Protein AF-A0A7Z6SSR6-F1 (afdb_monomer_lite)

Structure (mmCIF, N/CA/C/O backbone):
data_AF-A0A7Z6SSR6-F1
#
_entry.id   AF-A0A7Z6SSR6-F1
#
loop_
_atom_site.group_PDB
_atom_site.id
_atom_site.type_symbol
_atom_site.label_atom_id
_atom_site.label_alt_id
_atom_site.label_comp_id
_atom_site.label_asym_id
_atom_site.label_entity_id
_atom_site.label_seq_id
_atom_site.pdbx_PDB_ins_code
_atom_site.Cartn_x
_atom_site.Cartn_y
_atom_site.Cartn_z
_atom_site.occupancy
_atom_site.B_iso_or_equiv
_atom_site.auth_seq_id
_atom_site.auth_comp_id
_atom_site.auth_asym_id
_atom_site.auth_atom_id
_atom_site.pdbx_PDB_model_num
ATOM 1 N N . ASN A 1 1 ? -21.744 -9.220 -8.266 1.00 36.66 1 ASN A N 1
ATOM 2 C CA . ASN A 1 1 ? -21.034 -7.954 -7.967 1.00 36.66 1 ASN A CA 1
ATOM 3 C C . ASN A 1 1 ? -20.581 -7.903 -6.510 1.00 36.66 1 ASN A C 1
ATOM 5 O O . ASN A 1 1 ? -21.140 -7.127 -5.757 1.00 36.66 1 ASN A O 1
ATOM 9 N N . SER A 1 2 ? -19.629 -8.741 -6.077 1.00 46.34 2 SER A N 1
ATOM 10 C CA . SER A 1 2 ? -19.355 -8.920 -4.634 1.00 46.34 2 SER A CA 1
ATOM 11 C C . SER A 1 2 ? -17.866 -9.019 -4.273 1.00 46.34 2 SER A C 1
ATOM 13 O O . SER A 1 2 ? -17.480 -9.859 -3.469 1.00 46.34 2 SER A O 1
ATOM 15 N N . SER A 1 3 ? -17.027 -8.167 -4.865 1.00 61.50 3 SER A N 1
ATOM 16 C CA . SER A 1 3 ? -15.590 -8.072 -4.548 1.00 61.50 3 SER A CA 1
ATOM 17 C C . SER A 1 3 ? -15.142 -6.620 -4.326 1.00 61.50 3 SER A C 1
ATOM 19 O O . SER A 1 3 ? -14.061 -6.232 -4.756 1.00 61.50 3 SER A O 1
ATOM 21 N N . GLY A 1 4 ? -16.005 -5.799 -3.717 1.00 69.31 4 GLY A N 1
ATOM 22 C CA . GLY A 1 4 ? -15.641 -4.450 -3.272 1.00 69.31 4 GLY A CA 1
ATOM 23 C C . GLY A 1 4 ? -14.795 -4.474 -1.997 1.00 69.31 4 GLY A C 1
ATOM 24 O O . GLY A 1 4 ? -14.619 -5.529 -1.374 1.00 69.31 4 GLY A O 1
ATOM 25 N N . PHE A 1 5 ? -14.282 -3.307 -1.599 1.00 75.44 5 PHE A N 1
ATOM 26 C CA . PHE A 1 5 ? -13.611 -3.173 -0.309 1.00 75.44 5 PHE A CA 1
ATOM 27 C C . PHE A 1 5 ? -14.588 -3.497 0.841 1.00 75.44 5 PHE A C 1
ATOM 29 O O . PHE A 1 5 ? -15.753 -3.098 0.798 1.00 75.44 5 PHE A O 1
ATOM 36 N N . PRO A 1 6 ? -14.137 -4.247 1.854 1.00 74.88 6 PRO A N 1
ATOM 37 C CA . PRO A 1 6 ? -14.941 -4.646 3.003 1.00 74.88 6 PRO A CA 1
ATOM 38 C C . PRO A 1 6 ? -15.090 -3.487 3.999 1.00 74.88 6 PRO A C 1
ATOM 40 O O . PRO A 1 6 ? -14.231 -2.611 4.081 1.00 74.88 6 PRO A O 1
ATOM 43 N N . GLU A 1 7 ? -16.138 -3.519 4.823 1.00 82.38 7 GLU A N 1
ATOM 44 C CA . GLU A 1 7 ? -16.279 -2.594 5.953 1.00 82.38 7 GLU A CA 1
ATOM 45 C C . GLU A 1 7 ? -15.116 -2.746 6.956 1.00 82.38 7 GLU A C 1
ATOM 47 O O . GLU A 1 7 ? -14.632 -3.853 7.210 1.00 82.38 7 GLU A O 1
ATOM 52 N N . LEU A 1 8 ? -14.698 -1.638 7.582 1.00 79.25 8 LEU A N 1
ATOM 53 C CA . LEU A 1 8 ? -13.523 -1.574 8.470 1.00 79.25 8 LEU A CA 1
ATOM 54 C C . LEU A 1 8 ? -13.590 -2.523 9.682 1.00 79.25 8 LEU A C 1
ATOM 56 O O . LEU A 1 8 ? -12.553 -2.984 10.155 1.00 79.25 8 LEU A O 1
ATOM 60 N N . GLY A 1 9 ? -14.794 -2.794 10.196 1.00 67.19 9 GLY A N 1
ATOM 61 C CA . GLY A 1 9 ? -15.027 -3.651 11.365 1.00 67.19 9 GLY A CA 1
ATOM 62 C C . GLY A 1 9 ? -15.416 -5.096 11.039 1.00 67.19 9 GLY A C 1
ATOM 63 O O . GLY A 1 9 ? -15.630 -5.883 11.959 1.00 67.19 9 GLY A O 1
ATOM 64 N N . GLY A 1 10 ? -15.547 -5.446 9.757 1.00 73.06 10 GLY A N 1
ATOM 65 C CA . GLY A 1 10 ? -15.999 -6.767 9.333 1.00 73.06 10 GLY A CA 1
ATOM 66 C C . GLY A 1 10 ? -14.897 -7.827 9.397 1.00 73.06 10 GLY A C 1
ATOM 67 O O . GLY A 1 10 ? -13.714 -7.541 9.218 1.00 73.06 10 GLY A O 1
ATOM 68 N N . ASN A 1 11 ? -15.293 -9.094 9.550 1.00 77.69 11 ASN A N 1
ATOM 69 C CA . ASN A 1 11 ? -14.373 -10.239 9.452 1.00 77.69 11 ASN A CA 1
ATOM 70 C C . ASN A 1 11 ? -13.768 -10.409 8.041 1.00 77.69 11 ASN A C 1
ATOM 72 O O . ASN A 1 11 ? -12.839 -11.193 7.856 1.00 77.69 11 ASN A O 1
ATOM 76 N N . GLY A 1 12 ? -14.269 -9.654 7.058 1.00 84.75 12 GLY A N 1
ATOM 77 C CA . GLY A 1 12 ? -13.888 -9.749 5.658 1.00 84.75 12 GLY A CA 1
ATOM 78 C C . GLY A 1 12 ? -14.510 -10.946 4.949 1.00 84.75 12 GLY A C 1
ATOM 79 O O . GLY A 1 12 ? -15.272 -11.722 5.525 1.00 84.75 12 GLY A O 1
ATOM 80 N N . THR A 1 13 ? -14.173 -11.095 3.674 1.00 88.38 13 THR A N 1
ATOM 81 C CA . THR A 1 13 ? -14.583 -12.240 2.847 1.00 88.38 13 THR A CA 1
ATOM 82 C C . THR A 1 13 ? -13.358 -13.019 2.391 1.00 88.38 13 THR A C 1
ATOM 84 O O . THR A 1 13 ? -12.286 -12.444 2.227 1.00 88.38 13 THR A O 1
ATOM 87 N N . LYS A 1 14 ? -13.472 -14.336 2.202 1.00 89.56 14 LYS A N 1
ATOM 88 C CA . LYS A 1 14 ? -12.371 -15.101 1.602 1.00 89.56 14 LYS A CA 1
ATOM 89 C C . LYS A 1 14 ? -12.326 -14.835 0.103 1.00 89.56 14 LYS A C 1
ATOM 91 O O . LYS A 1 14 ? -13.345 -14.962 -0.572 1.00 89.56 14 LYS A O 1
ATOM 96 N N . VAL A 1 15 ? -11.144 -14.495 -0.394 1.00 90.50 15 VAL A N 1
ATOM 97 C CA . VAL A 1 15 ? -10.869 -14.298 -1.815 1.00 90.50 15 VAL A CA 1
ATOM 98 C C . VAL A 1 15 ? -9.746 -15.240 -2.210 1.00 90.50 15 VAL A C 1
ATOM 100 O O . VAL A 1 15 ? -8.671 -15.225 -1.611 1.00 90.50 15 VAL A O 1
ATOM 103 N N . TYR A 1 16 ? -10.015 -16.048 -3.227 1.00 92.69 16 TYR A N 1
ATOM 104 C CA . TYR A 1 16 ? -9.019 -16.905 -3.846 1.00 92.69 16 TYR A CA 1
ATOM 105 C C . TYR A 1 16 ? -8.246 -16.106 -4.895 1.00 92.69 16 TYR A C 1
ATOM 107 O O . TYR A 1 16 ? -8.845 -15.486 -5.777 1.00 92.69 16 TYR A O 1
ATOM 115 N N . VAL A 1 17 ? -6.920 -16.133 -4.810 1.00 93.19 17 VAL A N 1
ATOM 116 C CA . VAL A 1 17 ? -6.017 -15.441 -5.729 1.00 93.19 17 VAL A CA 1
ATOM 117 C C . VAL A 1 17 ? -5.158 -16.468 -6.449 1.00 93.19 17 VAL A C 1
ATOM 119 O O . VAL A 1 17 ? -4.609 -17.387 -5.837 1.00 93.19 17 VAL A O 1
ATOM 122 N N . SER A 1 18 ? -5.011 -16.293 -7.762 1.00 95.31 18 SER A N 1
ATOM 123 C CA . SER A 1 18 ? -4.078 -17.075 -8.560 1.00 95.31 18 SER A CA 1
ATOM 124 C C . SER A 1 18 ? -3.403 -16.209 -9.612 1.00 95.31 18 SER A C 1
ATOM 126 O O . SER A 1 18 ? -4.056 -15.406 -10.275 1.00 95.31 18 SER A O 1
ATOM 128 N N . TYR A 1 19 ? -2.095 -16.384 -9.764 1.00 94.25 19 TYR A N 1
ATOM 129 C CA . TYR A 1 19 ? -1.310 -15.788 -10.838 1.00 94.25 19 TYR A CA 1
ATOM 130 C C . TYR A 1 19 ? -0.248 -16.780 -11.307 1.00 94.25 19 TYR A C 1
ATOM 132 O O . TYR A 1 19 ? 0.083 -17.725 -10.593 1.00 94.25 19 TYR A O 1
ATOM 140 N N . HIS A 1 20 ? 0.284 -16.571 -12.506 1.00 94.50 20 HIS A N 1
ATOM 141 C CA . HIS A 1 20 ? 1.353 -17.394 -13.056 1.00 94.50 20 HIS A CA 1
ATOM 142 C C . HIS A 1 20 ? 2.489 -16.513 -13.568 1.00 94.50 20 HIS A C 1
ATOM 144 O O . HIS A 1 20 ? 2.266 -15.371 -13.971 1.00 94.50 20 HIS A O 1
ATOM 150 N N . TYR A 1 21 ? 3.704 -17.046 -13.561 1.00 92.31 21 TYR A N 1
ATOM 151 C CA . TYR A 1 21 ? 4.858 -16.420 -14.197 1.00 92.31 21 TYR A CA 1
ATOM 152 C C . TYR A 1 21 ? 5.693 -17.455 -14.946 1.00 92.31 21 TYR A C 1
ATOM 154 O O . TYR A 1 21 ? 5.665 -18.648 -14.642 1.00 92.31 21 TYR A O 1
ATOM 162 N N . GLU A 1 22 ? 6.426 -16.987 -15.953 1.00 91.19 22 GLU A N 1
ATOM 163 C CA . GLU A 1 22 ? 7.280 -17.813 -16.801 1.00 91.19 22 GLU A CA 1
ATOM 164 C C . GLU A 1 22 ? 8.707 -17.261 -16.809 1.00 91.19 22 GLU A C 1
ATOM 166 O O . GLU A 1 22 ? 8.928 -16.067 -17.006 1.00 91.19 22 GLU A O 1
ATOM 171 N N . CYS A 1 23 ? 9.684 -18.146 -16.632 1.00 86.94 23 CYS A N 1
ATOM 172 C CA . CYS A 1 23 ? 11.091 -17.843 -16.811 1.00 86.94 23 CYS A CA 1
ATOM 173 C C . CYS A 1 23 ? 11.520 -18.227 -18.226 1.00 86.94 23 CYS A C 1
ATOM 175 O O . CYS A 1 23 ? 11.495 -19.397 -18.612 1.00 86.94 23 CYS A O 1
ATOM 177 N N . LYS A 1 24 ? 11.981 -17.244 -18.997 1.00 85.94 24 LYS A N 1
ATOM 178 C CA . LYS A 1 24 ? 12.609 -17.474 -20.297 1.00 85.94 24 LYS A CA 1
ATOM 179 C C . LYS A 1 24 ? 14.068 -17.052 -20.233 1.00 85.94 24 LYS A C 1
ATOM 181 O O . LYS A 1 24 ? 14.368 -15.885 -20.005 1.00 85.94 24 LYS A O 1
ATOM 186 N N . GLN A 1 25 ? 14.967 -18.006 -20.444 1.00 80.62 25 GLN A N 1
ATOM 187 C CA . GLN A 1 25 ? 16.399 -17.746 -20.483 1.00 80.62 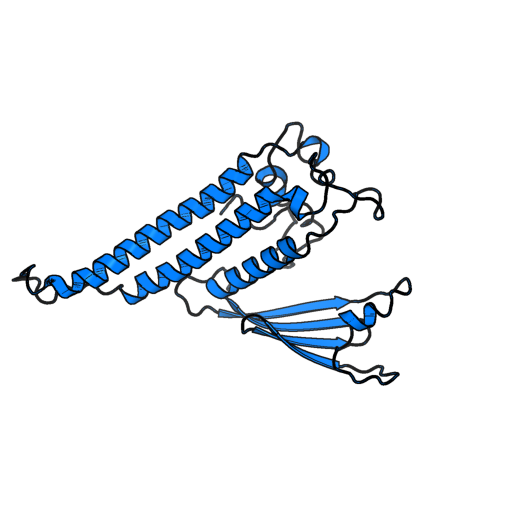25 GLN A CA 1
ATOM 188 C C . GLN A 1 25 ? 16.845 -17.468 -21.918 1.00 80.62 25 GLN A C 1
ATOM 190 O O . GLN A 1 25 ? 16.657 -18.307 -22.795 1.00 80.62 25 GLN A O 1
ATOM 195 N N . THR A 1 26 ? 17.439 -16.302 -22.158 1.00 82.94 26 THR A N 1
ATOM 196 C CA . THR A 1 26 ? 18.060 -15.949 -23.448 1.00 82.94 26 THR A CA 1
ATOM 197 C C . THR A 1 26 ? 19.589 -15.950 -23.387 1.00 82.94 26 THR A C 1
ATOM 199 O O . THR A 1 26 ? 20.236 -16.039 -24.425 1.00 82.94 26 THR A O 1
ATOM 202 N N . ALA A 1 27 ? 20.163 -15.898 -22.182 1.00 81.94 27 ALA A N 1
ATOM 203 C CA . ALA A 1 27 ? 21.594 -15.993 -21.908 1.00 81.94 27 ALA A CA 1
ATOM 204 C C . ALA A 1 27 ? 21.830 -16.663 -20.544 1.00 81.94 27 ALA A C 1
ATOM 206 O O . ALA A 1 27 ? 20.931 -16.693 -19.697 1.00 81.94 27 ALA A O 1
ATOM 207 N N . ASP A 1 28 ? 23.028 -17.209 -20.317 1.00 81.25 28 ASP A N 1
ATOM 208 C CA . ASP A 1 28 ? 23.353 -17.785 -19.011 1.00 81.25 28 ASP A CA 1
ATOM 209 C C . ASP A 1 28 ? 23.428 -16.703 -17.921 1.00 81.25 28 ASP A C 1
ATOM 211 O O . ASP A 1 28 ? 24.058 -15.665 -18.107 1.00 81.25 28 ASP A O 1
ATOM 215 N N . ILE A 1 29 ? 22.748 -16.935 -16.796 1.00 77.56 29 ILE A N 1
ATOM 216 C CA . ILE A 1 29 ? 22.603 -15.980 -15.684 1.00 77.56 29 ILE A CA 1
ATOM 217 C C . ILE A 1 29 ? 22.887 -16.645 -14.333 1.00 77.56 29 ILE A C 1
ATOM 219 O O . ILE A 1 29 ? 22.111 -16.504 -13.388 1.00 77.56 29 ILE A O 1
ATOM 223 N N . ASN A 1 30 ? 23.977 -17.413 -14.236 1.00 78.38 30 ASN A N 1
ATOM 224 C CA . ASN A 1 30 ? 24.396 -18.091 -13.000 1.00 78.38 30 ASN A CA 1
ATOM 225 C C . ASN A 1 30 ? 23.258 -18.912 -12.355 1.00 78.38 30 ASN A C 1
ATOM 227 O O . ASN A 1 30 ? 23.043 -18.869 -11.142 1.00 78.38 30 ASN A O 1
ATOM 231 N N . GLY A 1 31 ? 22.477 -19.621 -13.179 1.00 73.81 31 GLY A N 1
ATOM 232 C CA . GLY A 1 31 ? 21.348 -20.431 -12.714 1.00 73.81 31 GLY A CA 1
ATOM 233 C C . GLY A 1 31 ? 20.128 -19.638 -12.223 1.00 73.81 31 GLY A C 1
ATOM 234 O O . GLY A 1 31 ? 19.283 -20.209 -11.539 1.00 73.81 31 GLY A O 1
ATOM 235 N N . GLY A 1 32 ? 19.996 -18.349 -12.561 1.00 71.56 32 GLY A N 1
ATOM 236 C CA . GLY A 1 32 ? 18.889 -17.495 -12.111 1.00 71.56 32 GLY A CA 1
ATOM 237 C C . GLY A 1 32 ? 17.492 -18.056 -12.405 1.00 71.56 32 GLY A C 1
ATOM 238 O O . GLY A 1 32 ? 16.620 -17.983 -11.547 1.00 71.56 32 GLY A O 1
ATOM 239 N N . VAL A 1 33 ? 17.280 -18.720 -13.547 1.00 73.19 33 VAL A N 1
ATOM 240 C CA . VAL A 1 33 ? 15.995 -19.392 -13.837 1.00 73.19 33 VAL A CA 1
ATOM 241 C C . VAL A 1 33 ? 15.648 -20.450 -12.790 1.00 73.19 33 VAL A C 1
ATOM 243 O O . VAL A 1 33 ? 14.499 -20.523 -12.360 1.00 73.19 33 VAL A O 1
ATOM 246 N N . ASN A 1 34 ? 16.637 -21.208 -12.315 1.00 74.44 34 ASN A N 1
ATOM 247 C CA . ASN A 1 34 ? 16.432 -22.213 -11.274 1.00 74.44 34 ASN A CA 1
ATOM 248 C C . ASN A 1 34 ? 16.116 -21.562 -9.916 1.00 74.44 34 ASN A C 1
ATOM 250 O O . ASN A 1 34 ? 15.455 -22.167 -9.084 1.00 74.44 34 ASN A O 1
ATOM 254 N N . GLN A 1 35 ? 16.546 -20.319 -9.679 1.00 76.19 35 GLN A N 1
ATOM 255 C CA . GLN A 1 35 ? 16.239 -19.608 -8.432 1.00 76.19 35 GLN A CA 1
ATOM 256 C C . GLN A 1 35 ? 14.792 -19.103 -8.367 1.00 76.19 35 GLN A C 1
ATOM 258 O O . GLN A 1 35 ? 14.261 -18.951 -7.264 1.00 76.19 35 GLN A O 1
ATOM 263 N N . PHE A 1 36 ? 14.176 -18.822 -9.521 1.00 78.25 36 PHE A N 1
ATOM 264 C CA . PHE A 1 36 ? 12.838 -18.230 -9.601 1.00 78.25 36 PHE A CA 1
ATOM 265 C C . PHE A 1 36 ? 11.756 -19.221 -10.034 1.00 78.25 36 PHE A C 1
ATOM 267 O O . PHE A 1 36 ? 10.672 -19.186 -9.468 1.00 78.25 36 PHE A O 1
ATOM 274 N N . CYS A 1 37 ? 12.032 -20.113 -10.989 1.00 79.25 37 CYS A N 1
ATOM 275 C CA . CYS A 1 37 ? 11.049 -21.054 -11.541 1.00 79.25 37 CYS A CA 1
ATOM 276 C C . CYS A 1 37 ? 11.287 -22.518 -11.143 1.00 79.25 37 CYS A C 1
ATOM 278 O O . CYS A 1 37 ? 10.727 -23.417 -11.766 1.00 79.25 37 CYS A O 1
ATOM 280 N N . GLN A 1 38 ? 12.087 -22.781 -10.107 1.00 77.62 38 GLN A N 1
ATOM 281 C CA . GLN A 1 38 ? 12.214 -24.111 -9.503 1.00 77.62 38 GLN A CA 1
ATOM 282 C C . GLN A 1 38 ? 12.157 -24.003 -7.974 1.00 77.62 38 GLN A C 1
ATOM 284 O O . GLN A 1 38 ? 12.519 -22.979 -7.391 1.00 77.62 38 GLN A O 1
ATOM 289 N N . ALA A 1 39 ? 11.685 -25.059 -7.309 1.00 68.06 39 ALA A N 1
ATOM 290 C CA . ALA A 1 39 ? 11.575 -25.084 -5.853 1.00 68.06 39 ALA A CA 1
ATOM 291 C C . ALA A 1 39 ? 12.963 -25.101 -5.183 1.00 68.06 39 ALA A C 1
ATOM 293 O O . ALA A 1 39 ? 13.800 -25.949 -5.492 1.00 68.06 39 ALA A O 1
ATOM 294 N N . LYS A 1 40 ? 13.181 -24.229 -4.184 1.00 63.78 40 LYS A N 1
ATOM 295 C CA . LYS A 1 40 ? 14.472 -24.107 -3.465 1.00 63.78 40 LYS A CA 1
ATOM 296 C C . LYS A 1 40 ? 14.899 -25.363 -2.682 1.00 63.78 40 LYS A C 1
ATOM 298 O O . LYS A 1 40 ? 16.068 -25.476 -2.333 1.00 63.78 40 LYS A O 1
ATOM 303 N N . ASN A 1 41 ? 13.974 -26.289 -2.413 1.00 53.12 41 ASN A N 1
ATOM 304 C CA . ASN A 1 41 ? 14.194 -27.489 -1.590 1.00 53.12 41 ASN A CA 1
ATOM 305 C C . ASN A 1 41 ? 14.187 -28.809 -2.385 1.00 53.12 41 ASN A C 1
ATOM 307 O O . ASN A 1 41 ? 14.086 -29.881 -1.790 1.00 53.12 41 ASN A O 1
ATOM 311 N N . GLY A 1 42 ? 14.308 -28.765 -3.715 1.00 46.19 42 GLY A N 1
ATOM 312 C CA . GLY A 1 42 ? 14.695 -29.949 -4.479 1.00 46.19 42 GLY A CA 1
ATOM 313 C C . GLY A 1 42 ? 16.192 -30.176 -4.302 1.00 46.19 42 GLY A C 1
ATOM 314 O O . GLY A 1 42 ? 16.984 -29.430 -4.871 1.00 46.19 42 GLY A O 1
ATOM 315 N N . SER A 1 43 ? 16.585 -31.150 -3.474 1.00 40.47 43 SER A N 1
ATOM 316 C CA . SER A 1 43 ? 17.981 -31.568 -3.315 1.00 40.47 43 SER A CA 1
ATOM 317 C C . SER A 1 43 ? 18.698 -31.639 -4.660 1.00 40.47 43 SER A C 1
ATOM 319 O O . SER A 1 43 ? 18.166 -32.201 -5.613 1.00 40.47 43 SER A O 1
ATOM 321 N N . SER A 1 44 ? 19.918 -31.098 -4.688 1.00 40.78 44 SER A N 1
ATOM 322 C CA . SER A 1 44 ? 20.927 -31.243 -5.733 1.00 40.78 44 SER A CA 1
ATOM 323 C C . SER A 1 44 ? 20.849 -32.616 -6.408 1.00 40.78 44 SER A C 1
ATOM 325 O O . SER A 1 44 ? 21.340 -33.612 -5.881 1.00 40.78 44 SER A O 1
ATOM 327 N N . GLY A 1 45 ? 20.191 -32.669 -7.559 1.00 38.34 45 GLY A N 1
ATOM 328 C CA . GLY A 1 45 ? 19.907 -33.904 -8.271 1.00 38.34 45 GLY A CA 1
ATOM 329 C C . GLY A 1 45 ? 19.413 -33.569 -9.665 1.00 38.34 45 GLY A C 1
ATOM 330 O O . GLY A 1 45 ? 18.288 -33.115 -9.846 1.00 38.34 45 GLY A O 1
ATOM 331 N N . SER A 1 46 ? 20.308 -33.736 -10.633 1.00 44.22 46 SER A N 1
ATOM 332 C CA . SER A 1 46 ? 20.089 -33.582 -12.066 1.00 44.22 46 SER A CA 1
ATOM 333 C C . SER A 1 46 ? 18.748 -34.138 -12.554 1.00 44.22 46 SER A C 1
ATOM 335 O O . SER A 1 46 ? 18.336 -35.214 -12.137 1.00 44.22 46 SER A O 1
ATOM 337 N N . ASN A 1 47 ? 18.174 -33.453 -13.549 1.00 49.56 47 ASN A N 1
ATOM 338 C CA . ASN A 1 47 ? 17.062 -33.894 -14.395 1.00 49.56 47 ASN A CA 1
ATOM 339 C C . ASN A 1 47 ? 15.772 -34.291 -13.664 1.00 49.56 47 ASN A C 1
ATOM 341 O O . ASN A 1 47 ? 15.600 -35.439 -13.264 1.00 49.56 47 ASN A O 1
ATOM 345 N N . SER A 1 48 ? 14.765 -33.416 -13.685 1.00 44.31 48 SER A N 1
ATOM 346 C CA . SER A 1 48 ? 13.392 -33.916 -13.697 1.00 44.31 48 SER A CA 1
ATOM 347 C C . SER A 1 48 ? 12.457 -32.972 -14.433 1.00 44.31 48 SER A C 1
ATOM 349 O O . SER A 1 48 ? 12.238 -31.830 -14.045 1.00 44.31 48 SER A O 1
ATOM 351 N N . ASN A 1 49 ? 11.892 -33.510 -15.504 1.00 51.12 49 ASN A N 1
ATOM 352 C CA . ASN A 1 49 ? 10.776 -33.011 -16.296 1.00 51.12 49 ASN A CA 1
ATOM 353 C C . ASN A 1 49 ? 9.471 -33.111 -15.462 1.00 51.12 49 ASN A C 1
ATOM 355 O O . ASN A 1 49 ? 8.494 -33.725 -15.888 1.00 51.12 49 ASN A O 1
ATOM 359 N N . GLY A 1 50 ? 9.509 -32.646 -14.208 1.00 58.50 50 GLY A N 1
ATOM 360 C CA . GLY A 1 50 ? 8.555 -32.993 -13.159 1.00 58.50 50 GLY A CA 1
ATOM 361 C C . GLY A 1 50 ? 8.023 -31.772 -12.417 1.00 58.50 50 GLY A C 1
ATOM 362 O O . GLY A 1 50 ? 8.782 -30.900 -12.000 1.00 58.50 50 GLY A O 1
ATOM 363 N N . SER A 1 51 ? 6.702 -31.742 -12.239 1.00 75.69 51 SER A N 1
ATOM 364 C CA . SER A 1 51 ? 6.000 -30.762 -11.409 1.00 75.69 51 SER A CA 1
ATOM 365 C C . SER A 1 51 ? 6.518 -30.818 -9.968 1.00 75.69 51 SER A C 1
ATOM 367 O O . SER A 1 51 ? 6.553 -31.895 -9.373 1.00 75.69 51 SER A O 1
ATOM 369 N N . SER A 1 52 ? 6.860 -29.676 -9.371 1.00 85.06 52 SER A N 1
ATOM 370 C CA . SER A 1 52 ? 7.211 -29.575 -7.944 1.00 85.06 52 SER A CA 1
ATOM 371 C C . SER A 1 52 ? 6.349 -28.527 -7.242 1.00 85.06 52 SER A C 1
ATOM 373 O O . SER A 1 52 ? 5.840 -27.613 -7.881 1.00 85.06 52 SER A O 1
ATOM 375 N N . MET A 1 53 ? 6.138 -28.665 -5.933 1.00 88.06 53 MET A N 1
ATOM 376 C CA . MET A 1 53 ? 5.328 -27.728 -5.148 1.00 88.06 53 MET A CA 1
ATOM 377 C C . MET A 1 53 ? 6.133 -27.175 -3.977 1.00 88.06 53 MET A C 1
ATOM 379 O O . MET A 1 53 ? 6.876 -27.906 -3.323 1.00 88.06 53 MET A O 1
ATOM 383 N N . GLN A 1 54 ? 5.953 -25.889 -3.698 1.00 89.81 54 GLN A N 1
ATOM 384 C CA . GLN A 1 54 ? 6.503 -25.211 -2.534 1.00 89.81 54 GLN A CA 1
ATOM 385 C C . GLN A 1 54 ? 5.397 -24.434 -1.830 1.00 89.81 54 GLN A C 1
ATOM 387 O O . GLN A 1 54 ? 4.587 -23.766 -2.469 1.00 89.81 54 GLN A O 1
ATOM 392 N N . THR A 1 55 ? 5.408 -24.485 -0.503 1.00 92.12 55 THR A N 1
ATOM 393 C CA . THR A 1 55 ? 4.502 -23.700 0.328 1.00 92.12 55 THR A CA 1
ATOM 394 C C . THR A 1 55 ? 5.312 -22.734 1.176 1.00 92.12 55 THR A C 1
ATOM 396 O O . THR A 1 55 ? 6.286 -23.128 1.820 1.00 92.12 55 THR A O 1
ATOM 399 N N . THR A 1 56 ? 4.927 -21.464 1.166 1.00 91.38 56 THR A N 1
ATOM 400 C CA . THR A 1 56 ? 5.485 -20.420 2.027 1.00 91.38 56 THR A CA 1
ATOM 401 C C . THR A 1 56 ? 4.364 -19.754 2.810 1.00 91.38 56 THR A C 1
ATOM 403 O O . THR A 1 56 ? 3.196 -19.828 2.436 1.00 91.38 56 THR A O 1
ATOM 406 N N . THR A 1 57 ? 4.715 -19.107 3.915 1.00 90.31 57 THR A N 1
ATOM 407 C CA . THR A 1 57 ? 3.771 -18.293 4.681 1.00 90.31 57 THR A CA 1
ATOM 408 C C . THR A 1 57 ? 4.299 -16.872 4.722 1.00 90.31 57 THR A C 1
ATOM 410 O O . THR A 1 57 ? 5.441 -16.656 5.122 1.00 90.31 57 THR A O 1
ATOM 413 N N . GLN A 1 58 ? 3.470 -15.914 4.320 1.00 84.00 58 GLN A N 1
ATOM 414 C CA . GLN A 1 58 ? 3.773 -14.488 4.366 1.00 84.00 58 GLN A CA 1
ATOM 415 C C . GLN A 1 58 ? 2.595 -13.769 5.027 1.00 84.00 58 GLN A C 1
ATOM 417 O O . GLN A 1 58 ? 1.459 -13.916 4.588 1.00 84.00 58 GLN A O 1
ATOM 422 N N . ASP A 1 59 ? 2.853 -13.058 6.127 1.00 80.38 59 ASP A N 1
ATOM 423 C CA . ASP A 1 59 ? 1.845 -12.311 6.903 1.00 80.38 59 ASP A CA 1
ATOM 424 C C . ASP A 1 59 ? 0.608 -13.129 7.306 1.00 80.38 59 ASP A C 1
ATOM 426 O O . ASP A 1 59 ? -0.519 -12.638 7.341 1.00 80.38 59 ASP A O 1
ATOM 430 N N . GLY A 1 60 ? 0.821 -14.411 7.610 1.00 83.25 60 GLY A N 1
ATOM 431 C CA . GLY A 1 60 ? -0.250 -15.340 7.975 1.00 83.25 60 GLY A CA 1
ATOM 432 C C . GLY A 1 60 ? -1.053 -15.888 6.789 1.00 83.25 60 GLY A C 1
ATOM 433 O O . GLY A 1 60 ? -1.987 -16.655 7.008 1.00 83.25 60 GLY A O 1
ATOM 434 N N . VAL A 1 61 ? -0.684 -15.550 5.551 1.00 86.88 61 VAL A N 1
ATOM 435 C CA . VAL A 1 61 ? -1.241 -16.129 4.323 1.00 86.88 61 VAL A CA 1
ATOM 436 C C . VAL A 1 61 ? -0.353 -17.279 3.856 1.00 86.88 61 VAL A C 1
ATOM 438 O O . VAL A 1 61 ? 0.847 -17.103 3.641 1.00 86.88 61 VAL A O 1
ATOM 441 N N . THR A 1 62 ? -0.940 -18.464 3.690 1.00 93.12 62 THR A N 1
ATOM 442 C CA . THR A 1 62 ? -0.259 -19.631 3.118 1.00 93.12 62 THR A CA 1
ATOM 443 C C . THR A 1 62 ? -0.319 -19.569 1.596 1.00 93.12 62 THR A C 1
ATOM 445 O O . THR A 1 62 ? -1.396 -19.610 1.004 1.00 93.12 62 THR A O 1
ATOM 448 N N . ILE A 1 63 ? 0.850 -19.493 0.968 1.00 93.62 63 ILE A N 1
ATOM 449 C CA . ILE A 1 63 ? 1.027 -19.371 -0.475 1.00 93.62 63 ILE A CA 1
ATOM 450 C C . ILE A 1 63 ? 1.566 -20.685 -1.015 1.00 93.62 63 ILE A C 1
ATOM 452 O O . ILE A 1 63 ? 2.594 -21.178 -0.555 1.00 93.62 63 ILE A O 1
ATOM 456 N N . THR A 1 64 ? 0.870 -21.254 -1.996 1.00 94.62 64 THR A N 1
ATOM 457 C CA . THR A 1 64 ? 1.302 -22.467 -2.690 1.00 94.62 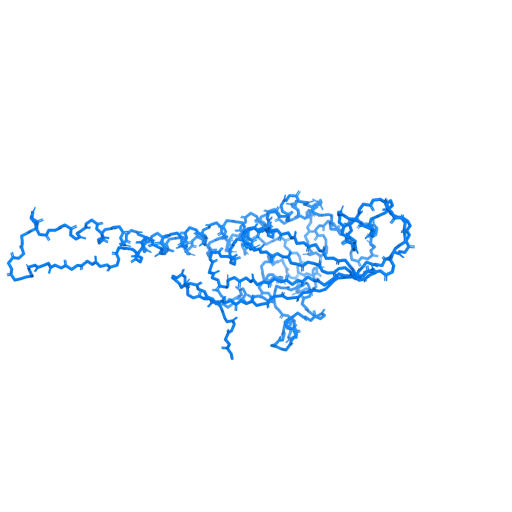64 THR A CA 1
ATOM 458 C C . THR A 1 64 ? 1.756 -22.113 -4.094 1.00 94.62 64 THR A C 1
ATOM 460 O O . THR A 1 64 ? 0.979 -21.584 -4.887 1.00 94.62 64 THR A O 1
ATOM 463 N N . THR A 1 65 ? 3.000 -22.450 -4.411 1.00 93.25 65 THR A N 1
ATOM 464 C CA . THR A 1 65 ? 3.577 -22.311 -5.746 1.00 93.25 65 THR A CA 1
ATOM 465 C C . THR A 1 65 ? 3.808 -23.693 -6.335 1.00 93.25 65 THR A C 1
ATOM 467 O O . THR A 1 65 ? 4.492 -24.521 -5.737 1.00 93.25 65 THR A O 1
ATOM 470 N N . THR A 1 66 ? 3.236 -23.946 -7.507 1.00 92.25 66 THR A N 1
ATOM 471 C CA . THR A 1 66 ? 3.472 -25.155 -8.301 1.00 92.25 66 THR A CA 1
ATOM 472 C C . THR A 1 66 ? 4.375 -24.798 -9.470 1.00 92.25 66 THR A C 1
ATOM 474 O O . THR A 1 66 ? 4.021 -23.957 -10.286 1.00 92.25 66 THR A O 1
ATOM 477 N N . TYR A 1 67 ? 5.535 -25.431 -9.554 1.00 89.00 67 TYR A N 1
ATOM 478 C CA . TYR A 1 67 ? 6.503 -25.242 -10.624 1.00 89.00 67 TYR A CA 1
ATOM 479 C C . TYR A 1 67 ? 6.345 -26.342 -11.665 1.00 89.00 67 TYR A C 1
ATOM 481 O O . TYR A 1 67 ? 6.396 -27.523 -11.325 1.00 89.00 67 TYR A O 1
ATOM 489 N N . ASN A 1 68 ? 6.205 -25.948 -12.926 1.00 86.62 68 ASN A N 1
ATOM 490 C CA . ASN A 1 68 ? 6.071 -26.819 -14.084 1.00 86.62 68 ASN A CA 1
ATOM 491 C C . ASN A 1 68 ? 7.075 -26.375 -15.151 1.00 86.62 68 ASN A C 1
ATOM 493 O O . ASN A 1 68 ? 6.819 -25.437 -15.909 1.00 86.62 68 ASN A O 1
ATOM 497 N N . ASN A 1 69 ? 8.221 -27.054 -15.220 1.00 82.31 69 ASN A N 1
ATOM 498 C CA . ASN A 1 69 ? 9.345 -26.694 -16.088 1.00 82.31 69 ASN A CA 1
ATOM 499 C C . ASN A 1 69 ? 9.827 -25.254 -15.852 1.00 82.31 69 ASN A C 1
ATOM 501 O O . ASN A 1 69 ? 10.472 -24.970 -14.850 1.00 82.31 69 ASN A O 1
ATOM 505 N N . ASN A 1 70 ? 9.531 -24.351 -16.786 1.00 83.94 70 ASN A N 1
ATOM 506 C CA . ASN A 1 70 ? 9.917 -22.948 -16.741 1.00 83.94 70 ASN A CA 1
ATOM 507 C C . ASN A 1 70 ? 8.764 -22.028 -16.304 1.00 83.94 70 ASN A C 1
ATOM 509 O O . ASN A 1 70 ? 8.891 -20.811 -16.398 1.00 83.94 70 ASN A O 1
ATOM 513 N N . LYS A 1 71 ? 7.643 -22.596 -15.853 1.00 88.12 71 LYS A N 1
ATOM 514 C CA . LYS A 1 71 ? 6.455 -21.873 -15.395 1.00 88.12 71 LYS A CA 1
ATOM 515 C C . LYS A 1 71 ? 6.210 -22.125 -13.919 1.00 88.12 71 LYS A C 1
ATOM 517 O O . LYS A 1 71 ? 6.532 -23.193 -13.401 1.00 88.12 71 LYS A O 1
ATOM 522 N N . ALA A 1 72 ? 5.591 -21.158 -13.266 1.00 91.38 72 ALA A N 1
ATOM 523 C CA . ALA A 1 72 ? 5.154 -21.270 -11.891 1.00 91.38 72 ALA A CA 1
ATOM 524 C C . ALA A 1 72 ? 3.728 -20.741 -11.758 1.00 91.38 72 ALA A C 1
ATOM 526 O O . ALA A 1 72 ? 3.438 -19.617 -12.166 1.00 91.38 72 ALA A O 1
ATOM 527 N N . ASP A 1 73 ? 2.861 -21.546 -11.160 1.00 93.81 73 ASP A N 1
ATOM 528 C CA . ASP A 1 73 ? 1.491 -21.199 -10.807 1.00 93.81 73 ASP A CA 1
ATOM 529 C C . ASP A 1 73 ? 1.416 -20.949 -9.302 1.00 93.81 73 ASP A C 1
ATOM 531 O O . ASP A 1 73 ? 1.677 -21.846 -8.499 1.00 93.81 73 ASP A O 1
ATOM 535 N N . VAL A 1 74 ? 1.042 -19.737 -8.908 1.00 95.06 74 VAL A N 1
ATOM 536 C CA . VAL A 1 74 ? 0.900 -19.328 -7.510 1.00 95.06 74 VAL A CA 1
ATOM 537 C C . VAL A 1 74 ? -0.575 -19.234 -7.157 1.00 95.06 74 VAL A C 1
ATOM 539 O O . VAL A 1 74 ? -1.379 -18.692 -7.921 1.00 95.06 74 VAL A O 1
ATOM 542 N N . LYS A 1 75 ? -0.940 -19.790 -6.001 1.00 96.69 75 LYS A N 1
ATOM 543 C CA . LYS A 1 75 ? -2.313 -19.866 -5.496 1.00 96.69 75 LYS A CA 1
ATOM 544 C C . LYS A 1 75 ? -2.338 -19.641 -3.992 1.00 96.69 75 LYS A C 1
ATOM 546 O O . LYS A 1 75 ? -1.523 -20.217 -3.268 1.00 96.69 75 LYS A O 1
ATOM 551 N N . PHE A 1 76 ? -3.277 -18.831 -3.522 1.00 94.94 76 PHE A N 1
ATOM 552 C CA . PHE A 1 76 ? -3.507 -18.614 -2.097 1.00 94.94 76 PHE A CA 1
ATOM 553 C C . PHE A 1 76 ? -4.902 -18.054 -1.838 1.00 94.94 76 PHE A C 1
ATOM 555 O O . PHE A 1 76 ? -5.492 -17.395 -2.693 1.00 94.94 76 PHE A O 1
ATOM 562 N N . ASP A 1 77 ? -5.402 -18.289 -0.631 1.00 93.06 77 ASP A N 1
ATOM 563 C CA . ASP A 1 77 ? -6.599 -17.635 -0.120 1.00 93.06 77 ASP A CA 1
ATOM 564 C C . ASP A 1 77 ? -6.192 -16.501 0.811 1.00 93.06 77 ASP A C 1
ATOM 566 O O . ASP A 1 77 ? -5.400 -16.691 1.736 1.00 93.06 77 ASP A O 1
ATOM 570 N N . ILE A 1 78 ? -6.780 -15.328 0.608 1.00 89.75 78 ILE A N 1
ATOM 571 C CA . ILE A 1 78 ? -6.637 -14.196 1.515 1.00 89.75 78 ILE A CA 1
ATOM 572 C C . ILE A 1 78 ? -7.995 -13.826 2.101 1.00 89.75 78 ILE A C 1
ATOM 574 O O . ILE A 1 78 ? -9.041 -13.959 1.466 1.00 89.75 78 ILE A O 1
ATOM 578 N N . THR A 1 79 ? -7.984 -13.345 3.341 1.00 90.00 79 THR A N 1
ATOM 579 C CA . THR A 1 79 ? -9.158 -12.679 3.903 1.00 90.00 79 THR A CA 1
ATOM 580 C C . THR A 1 79 ? -9.148 -11.227 3.446 1.00 90.00 79 THR A C 1
ATOM 582 O O . THR A 1 79 ? -8.306 -10.445 3.877 1.00 90.00 79 THR A O 1
ATOM 585 N N . ASN A 1 80 ? -10.089 -10.865 2.583 1.00 89.38 80 ASN A N 1
ATOM 586 C CA . ASN A 1 80 ? -10.365 -9.502 2.160 1.00 89.38 80 ASN A CA 1
ATOM 587 C C . ASN A 1 80 ? -11.018 -8.731 3.319 1.00 89.38 80 ASN A C 1
ATOM 589 O O . ASN A 1 80 ? -12.244 -8.650 3.406 1.00 89.38 80 ASN A O 1
ATOM 593 N N . ASN A 1 81 ? -10.188 -8.234 4.241 1.00 90.69 81 ASN A N 1
ATOM 594 C CA . ASN A 1 81 ? -10.510 -7.234 5.263 1.00 90.69 81 ASN A CA 1
ATOM 595 C C . ASN A 1 81 ? -9.508 -6.065 5.171 1.00 90.69 81 ASN A C 1
ATOM 597 O O . ASN A 1 81 ? -8.415 -6.224 4.621 1.00 90.69 81 ASN A O 1
ATOM 601 N N . ALA A 1 82 ? -9.863 -4.901 5.721 1.00 91.94 82 ALA A N 1
ATOM 602 C CA . ALA A 1 82 ? -9.042 -3.691 5.616 1.00 91.94 82 ALA A CA 1
ATOM 603 C C . ALA A 1 82 ? -7.611 -3.885 6.150 1.00 91.94 82 ALA A C 1
ATOM 605 O O . ALA A 1 82 ? -6.652 -3.466 5.507 1.00 91.94 82 ALA A O 1
ATOM 606 N N . GLN A 1 83 ? -7.450 -4.582 7.281 1.00 91.31 83 GLN A N 1
ATOM 607 C CA . GLN A 1 83 ? -6.133 -4.850 7.866 1.00 91.31 83 GLN A CA 1
ATOM 608 C C . GLN A 1 83 ? -5.232 -5.642 6.912 1.00 91.31 83 GLN A C 1
ATOM 610 O O . GLN A 1 83 ? -4.072 -5.286 6.724 1.00 91.31 83 GLN A O 1
ATOM 615 N N . GLN A 1 84 ? -5.752 -6.723 6.329 1.00 90.88 84 GLN A N 1
ATOM 616 C CA . GLN A 1 84 ? -4.981 -7.593 5.446 1.00 90.88 84 GLN A CA 1
ATOM 617 C C . GLN A 1 84 ? -4.600 -6.871 4.154 1.00 90.88 84 GLN A C 1
ATOM 619 O O . GLN A 1 84 ? -3.446 -6.940 3.742 1.00 90.88 84 GLN A O 1
ATOM 624 N N . LEU A 1 85 ? -5.521 -6.110 3.559 1.00 92.19 85 LEU A N 1
ATOM 625 C CA . LEU A 1 85 ? -5.230 -5.313 2.366 1.00 92.19 85 LEU A CA 1
ATOM 626 C C . LEU A 1 85 ? -4.179 -4.227 2.629 1.00 92.19 85 LEU A C 1
ATOM 628 O O . LEU A 1 85 ? -3.254 -4.066 1.836 1.00 92.19 85 LEU A O 1
ATOM 632 N N . LEU A 1 86 ? -4.271 -3.528 3.764 1.00 94.19 86 LEU A N 1
ATOM 633 C CA . LEU A 1 86 ? -3.276 -2.531 4.161 1.00 94.19 86 LEU A CA 1
ATOM 634 C C . LEU A 1 86 ? -1.907 -3.157 4.442 1.00 94.19 86 LEU A C 1
ATOM 636 O O . LEU A 1 86 ? -0.893 -2.553 4.108 1.00 94.19 86 LEU A O 1
ATOM 640 N N . ASN A 1 87 ? -1.854 -4.373 4.995 1.00 92.81 87 ASN A N 1
ATOM 641 C CA . ASN A 1 87 ? -0.596 -5.105 5.154 1.00 92.81 87 ASN A CA 1
ATOM 642 C C . ASN A 1 87 ? 0.024 -5.455 3.791 1.00 92.81 87 ASN A C 1
ATOM 644 O O . ASN A 1 87 ?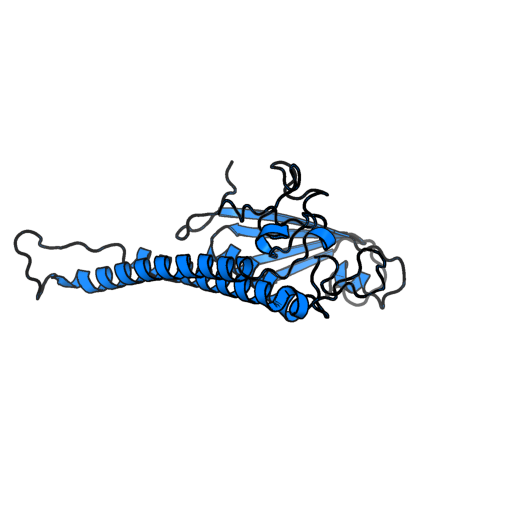 1.223 -5.272 3.605 1.00 92.81 87 ASN A O 1
ATOM 648 N N . GLN A 1 88 ? -0.783 -5.883 2.812 1.00 92.19 88 GLN A N 1
ATOM 649 C CA . GLN A 1 88 ? -0.291 -6.124 1.450 1.00 92.19 88 GLN A CA 1
ATOM 650 C C . GLN A 1 88 ? 0.227 -4.833 0.795 1.00 92.19 88 GLN A C 1
ATOM 652 O O . GLN A 1 88 ? 1.315 -4.833 0.221 1.00 92.19 88 GLN A O 1
ATOM 657 N N . ALA A 1 89 ? -0.490 -3.714 0.937 1.00 95.56 89 ALA A N 1
ATOM 658 C CA . ALA A 1 89 ? -0.027 -2.414 0.451 1.00 95.56 89 ALA A CA 1
ATOM 659 C C . ALA A 1 89 ? 1.282 -1.974 1.137 1.00 95.56 89 ALA A C 1
ATOM 661 O O . ALA A 1 89 ? 2.219 -1.536 0.467 1.00 95.56 89 ALA A O 1
ATOM 662 N N . ALA A 1 90 ? 1.382 -2.152 2.459 1.00 96.62 90 ALA A N 1
ATOM 663 C CA . ALA A 1 90 ? 2.593 -1.868 3.225 1.00 96.62 90 ALA A CA 1
ATOM 664 C C . ALA A 1 90 ? 3.781 -2.710 2.739 1.00 96.62 90 ALA A C 1
ATOM 666 O O . ALA A 1 90 ? 4.878 -2.180 2.582 1.00 96.62 90 ALA A O 1
ATOM 667 N N . ASN A 1 91 ? 3.565 -3.992 2.435 1.00 95.50 91 ASN A N 1
ATOM 668 C CA . ASN A 1 91 ? 4.602 -4.867 1.892 1.00 95.50 91 ASN A CA 1
ATOM 669 C C . ASN A 1 91 ? 5.089 -4.418 0.517 1.00 95.50 91 ASN A C 1
ATOM 671 O O . ASN A 1 91 ? 6.296 -4.398 0.285 1.00 95.50 91 ASN A O 1
ATOM 675 N N . ILE A 1 92 ? 4.175 -4.036 -0.383 1.00 95.88 92 ILE A N 1
ATOM 676 C CA . ILE A 1 92 ? 4.540 -3.496 -1.700 1.00 95.88 92 ILE A CA 1
ATOM 677 C C . ILE A 1 92 ? 5.448 -2.278 -1.513 1.00 95.88 92 ILE A C 1
ATOM 679 O O . ILE A 1 92 ? 6.544 -2.228 -2.076 1.00 95.88 92 ILE A O 1
ATOM 683 N N . MET A 1 93 ? 5.043 -1.336 -0.657 1.00 97.38 93 MET A N 1
ATOM 684 C CA . MET A 1 93 ? 5.847 -0.148 -0.377 1.00 97.38 93 MET A CA 1
ATOM 685 C C . MET A 1 93 ? 7.174 -0.482 0.300 1.00 97.38 93 MET A C 1
ATOM 687 O O . MET A 1 93 ? 8.190 0.117 -0.046 1.00 97.38 93 MET A O 1
ATOM 691 N N . GLN A 1 94 ? 7.209 -1.444 1.221 1.00 96.88 94 GLN A N 1
ATOM 692 C CA . GLN A 1 94 ? 8.441 -1.876 1.875 1.00 96.88 94 GLN A CA 1
ATOM 693 C C . GLN A 1 94 ? 9.430 -2.458 0.863 1.00 96.88 94 GLN A C 1
ATOM 695 O O . GLN A 1 94 ? 10.609 -2.104 0.887 1.00 96.88 94 GLN A O 1
ATOM 700 N N . VAL A 1 95 ? 8.966 -3.319 -0.047 1.00 96.50 95 VAL A N 1
ATOM 701 C CA . VAL A 1 95 ? 9.803 -3.889 -1.109 1.00 96.50 95 VAL A CA 1
ATOM 702 C C . VAL A 1 95 ? 10.340 -2.777 -2.008 1.00 96.50 95 VAL A C 1
ATOM 704 O O . VAL A 1 95 ? 11.547 -2.718 -2.222 1.00 96.50 95 VAL A O 1
ATOM 707 N N . LEU A 1 96 ? 9.494 -1.852 -2.468 1.00 96.75 96 LEU A N 1
ATOM 708 C CA . LEU A 1 96 ? 9.927 -0.738 -3.319 1.00 96.75 96 LEU A CA 1
ATOM 709 C C . LEU A 1 96 ? 10.958 0.168 -2.627 1.00 96.75 96 LEU A C 1
ATOM 711 O O . LEU A 1 96 ? 11.993 0.467 -3.222 1.00 96.75 96 LEU A O 1
ATOM 715 N N . ASN A 1 97 ? 10.721 0.536 -1.363 1.00 96.12 97 ASN A N 1
ATOM 716 C CA . ASN A 1 97 ? 11.635 1.362 -0.563 1.00 96.12 97 ASN A CA 1
ATOM 717 C C . ASN A 1 97 ? 12.941 0.647 -0.189 1.00 96.12 97 ASN A C 1
ATOM 719 O O . ASN A 1 97 ? 13.938 1.305 0.085 1.00 96.12 97 ASN A O 1
ATOM 723 N N . THR A 1 98 ? 12.949 -0.688 -0.148 1.00 97.56 98 THR A N 1
ATOM 724 C CA . THR A 1 98 ? 14.155 -1.461 0.189 1.00 97.56 98 THR A CA 1
ATOM 725 C C . THR A 1 98 ? 14.990 -1.753 -1.048 1.00 97.56 98 THR A C 1
ATOM 727 O O . THR A 1 98 ? 16.209 -1.625 -1.023 1.00 97.56 98 THR A O 1
ATOM 730 N N . GLN A 1 99 ? 14.339 -2.187 -2.128 1.00 97.50 99 GLN A N 1
ATOM 731 C CA . GLN A 1 99 ? 15.030 -2.641 -3.331 1.00 97.50 99 GLN A CA 1
ATOM 732 C C . GLN A 1 99 ? 15.490 -1.476 -4.207 1.00 97.50 99 GLN A C 1
ATOM 734 O O . GLN A 1 99 ? 16.451 -1.641 -4.952 1.00 97.50 99 GLN A O 1
ATOM 739 N N . CYS A 1 100 ? 14.814 -0.321 -4.131 1.00 97.00 100 CYS A N 1
ATOM 740 C CA . CYS A 1 100 ? 15.143 0.896 -4.874 1.00 97.00 100 CYS A CA 1
ATOM 741 C C . CYS A 1 100 ? 15.573 0.617 -6.326 1.00 97.00 100 CYS A C 1
ATOM 743 O O . CYS A 1 100 ? 16.718 0.893 -6.698 1.00 97.00 100 CYS A O 1
ATOM 745 N N . PRO A 1 101 ? 14.683 0.030 -7.147 1.00 95.44 101 PRO A N 1
ATOM 746 C CA . PRO A 1 101 ? 15.057 -0.484 -8.456 1.00 95.44 101 PRO A CA 1
ATOM 747 C C . PRO A 1 101 ? 15.552 0.619 -9.396 1.00 95.44 101 PRO A C 1
ATOM 749 O O . PRO A 1 101 ? 15.101 1.769 -9.346 1.00 95.44 101 PRO A O 1
ATOM 752 N N . LEU A 1 102 ? 16.467 0.248 -10.293 1.00 94.62 102 LEU A N 1
ATOM 753 C CA . LEU A 1 102 ? 16.896 1.110 -11.388 1.00 94.62 102 LEU A CA 1
ATOM 754 C C . LEU A 1 102 ? 15.728 1.343 -12.350 1.00 94.62 102 LEU A C 1
ATOM 756 O O . LEU A 1 102 ? 15.119 0.396 -12.845 1.00 94.62 102 LEU A O 1
ATOM 760 N N . VAL A 1 103 ? 15.488 2.607 -12.682 1.00 94.19 103 VAL A N 1
ATOM 761 C CA . VAL A 1 103 ? 14.622 2.973 -13.801 1.00 94.19 103 VAL A CA 1
ATOM 762 C C . VAL A 1 103 ? 15.445 2.974 -15.084 1.00 94.19 103 VAL A C 1
ATOM 764 O O . VAL A 1 103 ? 16.486 3.632 -15.155 1.00 94.19 103 VAL A O 1
ATOM 767 N N . ARG A 1 104 ? 14.947 2.293 -16.118 1.00 93.12 104 ARG A N 1
ATOM 768 C CA . ARG A 1 104 ? 15.553 2.261 -17.456 1.00 93.12 104 ARG A CA 1
ATOM 769 C C . ARG A 1 104 ? 14.978 3.336 -18.380 1.00 93.12 104 ARG A C 1
ATOM 771 O O . ARG A 1 104 ? 13.870 3.829 -18.176 1.00 93.12 104 ARG A O 1
ATOM 778 N N . SER A 1 105 ? 15.774 3.733 -19.367 1.00 91.25 105 SER A N 1
ATOM 779 C CA . SER A 1 105 ? 15.371 4.684 -20.404 1.00 91.25 105 SER A CA 1
ATOM 780 C C . SER A 1 105 ? 14.278 4.087 -21.293 1.00 91.25 105 SER A C 1
ATOM 782 O O . SER A 1 105 ? 14.239 2.881 -21.519 1.00 91.25 105 SER A O 1
ATOM 784 N N . THR A 1 106 ? 13.406 4.937 -21.838 1.00 88.88 106 THR A N 1
ATOM 785 C CA . THR A 1 106 ? 12.365 4.523 -22.794 1.00 88.88 106 THR A CA 1
ATOM 786 C C . THR A 1 106 ? 12.920 4.167 -24.173 1.00 88.88 106 THR A C 1
ATOM 788 O O . THR A 1 106 ? 12.239 3.495 -24.939 1.00 88.88 106 THR A O 1
ATOM 791 N N . ASN A 1 107 ? 14.140 4.612 -24.493 1.00 88.75 107 ASN A N 1
ATOM 792 C CA . ASN A 1 107 ? 14.743 4.455 -25.822 1.00 88.75 107 ASN A CA 1
ATOM 793 C C . ASN A 1 107 ? 15.953 3.508 -25.840 1.00 88.75 107 ASN A C 1
ATOM 795 O O . ASN A 1 107 ? 16.450 3.182 -26.912 1.00 88.75 107 ASN A O 1
ATOM 799 N N . ASP A 1 108 ? 16.453 3.107 -24.671 1.00 91.19 108 ASP A N 1
ATOM 800 C CA . ASP A 1 108 ? 17.571 2.172 -24.542 1.00 91.19 108 ASP A CA 1
ATOM 801 C C . ASP A 1 108 ? 17.425 1.398 -23.234 1.00 91.19 108 ASP A C 1
ATOM 803 O O . ASP A 1 108 ? 17.576 1.953 -22.141 1.00 91.19 108 ASP A O 1
ATOM 807 N N . GLU A 1 109 ? 17.138 0.104 -23.350 1.00 87.38 109 GLU A N 1
ATOM 808 C CA . GLU A 1 109 ? 16.978 -0.764 -22.193 1.00 87.38 109 GLU A CA 1
ATOM 809 C C . GLU A 1 109 ? 18.248 -0.816 -21.346 1.00 87.38 109 GLU A C 1
ATOM 811 O O . GLU A 1 109 ? 18.137 -0.948 -20.138 1.00 87.38 109 GLU A O 1
ATOM 816 N N . ASN A 1 110 ? 19.444 -0.644 -21.911 1.00 90.25 110 ASN A N 1
ATOM 817 C CA . ASN A 1 110 ? 20.706 -0.737 -21.176 1.00 90.25 110 ASN A CA 1
ATOM 818 C C . ASN A 1 110 ? 21.116 0.574 -20.491 1.00 90.25 110 ASN A C 1
ATOM 820 O O . ASN A 1 110 ? 22.048 0.574 -19.684 1.00 90.25 110 ASN A O 1
ATOM 824 N N . ALA A 1 111 ? 20.400 1.671 -20.743 1.00 92.75 111 ALA A N 1
ATOM 825 C CA . ALA A 1 111 ? 20.679 2.974 -20.158 1.00 92.75 111 ALA A CA 1
ATOM 826 C C . ALA A 1 111 ? 19.777 3.286 -18.954 1.00 92.75 111 ALA A C 1
ATOM 828 O O . ALA A 1 111 ? 18.593 2.940 -18.906 1.00 92.75 111 ALA A O 1
ATOM 829 N N . ALA A 1 112 ? 20.327 4.024 -17.987 1.00 93.69 112 ALA A N 1
ATOM 830 C CA . ALA A 1 112 ? 19.547 4.584 -16.890 1.00 93.69 112 ALA A CA 1
ATOM 831 C C . ALA A 1 112 ? 18.573 5.651 -17.416 1.00 93.69 112 ALA A C 1
ATOM 833 O O . ALA A 1 112 ? 18.974 6.620 -18.064 1.00 93.69 112 ALA A O 1
ATOM 834 N N . GLY A 1 113 ? 17.290 5.488 -17.101 1.00 93.31 113 GLY A N 1
ATOM 835 C CA . GLY A 1 113 ? 16.244 6.447 -17.448 1.00 93.31 113 GLY A CA 1
ATOM 836 C C . GLY A 1 113 ? 16.223 7.652 -16.518 1.00 93.31 113 GLY A C 1
ATOM 837 O O . GLY A 1 113 ? 15.909 8.757 -16.962 1.00 93.31 113 GLY A O 1
ATOM 838 N N . ASN A 1 114 ? 16.619 7.467 -15.251 1.00 94.25 114 ASN A N 1
ATOM 839 C CA . ASN A 1 114 ? 16.396 8.454 -14.192 1.00 94.25 114 ASN A CA 1
ATOM 840 C C . ASN A 1 114 ? 14.903 8.842 -14.132 1.00 94.25 114 ASN A C 1
ATOM 842 O O . ASN A 1 114 ? 14.045 8.041 -14.492 1.00 94.25 114 ASN A O 1
ATOM 846 N N . GLY A 1 115 ? 14.568 10.062 -13.713 1.00 93.88 115 GLY A N 1
ATOM 847 C CA . GLY A 1 115 ? 13.196 10.569 -13.731 1.00 93.88 115 GLY A CA 1
ATOM 848 C C . GLY A 1 115 ? 12.641 10.897 -15.127 1.00 93.88 115 GLY A C 1
ATOM 849 O O . GLY A 1 115 ? 11.447 11.166 -15.265 1.00 93.88 115 GLY A O 1
ATOM 850 N N . LYS A 1 116 ? 13.469 10.854 -16.182 1.00 93.81 116 LYS A N 1
ATOM 851 C CA . LYS A 1 116 ? 13.085 11.322 -17.524 1.00 93.81 116 LYS A CA 1
ATOM 852 C C . LYS A 1 116 ? 11.862 10.621 -18.129 1.00 93.81 116 LYS A C 1
ATOM 854 O O . LYS A 1 116 ? 11.072 11.340 -18.736 1.00 93.81 116 LYS A O 1
ATOM 859 N N . PRO A 1 117 ? 11.648 9.295 -17.972 1.00 91.88 117 PRO A N 1
ATOM 860 C CA . PRO A 1 117 ? 10.444 8.630 -18.478 1.00 91.88 117 PRO A CA 1
ATOM 861 C C . PRO A 1 117 ? 9.129 9.223 -17.954 1.00 91.88 117 PRO A C 1
ATOM 863 O O . PRO A 1 117 ? 8.099 9.063 -18.597 1.00 91.88 117 PRO A O 1
ATOM 866 N N . TRP A 1 118 ? 9.167 9.933 -16.823 1.00 92.69 118 TRP A N 1
ATOM 867 C CA . TRP A 1 118 ? 8.013 10.618 -16.233 1.00 92.69 118 TRP A CA 1
ATOM 868 C C . TRP A 1 118 ? 8.100 12.143 -16.337 1.00 92.69 118 TRP A C 1
ATOM 870 O O . TRP A 1 118 ? 7.381 12.845 -15.636 1.00 92.69 118 TRP A O 1
ATOM 880 N N . GLY A 1 119 ?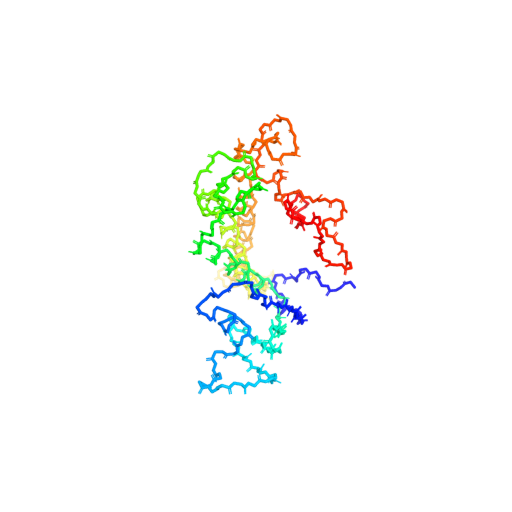 8.987 12.681 -17.178 1.00 94.06 119 GLY A N 1
ATOM 881 C CA . GLY A 1 119 ? 9.176 14.127 -17.311 1.00 94.06 119 GLY A CA 1
ATOM 882 C C . GLY A 1 119 ? 9.800 14.795 -16.079 1.00 94.06 119 GLY A C 1
ATOM 883 O O . GLY A 1 119 ? 9.672 16.009 -15.926 1.00 94.06 119 GLY A O 1
ATOM 884 N N . LEU A 1 120 ? 10.470 14.027 -15.212 1.00 94.88 120 LEU A N 1
ATOM 885 C CA . LEU A 1 120 ? 11.165 14.517 -14.020 1.00 94.88 120 LEU A CA 1
ATOM 886 C C . LEU A 1 120 ? 12.655 14.757 -14.314 1.00 94.88 120 LEU A C 1
ATOM 888 O O . LEU A 1 120 ? 13.292 14.011 -15.063 1.00 94.88 120 LEU A O 1
ATOM 892 N N . SER A 1 121 ? 13.237 15.775 -13.679 1.00 94.06 121 SER A N 1
ATOM 893 C CA . SER A 1 121 ? 14.672 16.090 -13.774 1.00 94.06 121 SER A CA 1
ATOM 894 C C . SER A 1 121 ? 15.539 15.357 -12.742 1.00 94.06 121 SER A C 1
ATOM 896 O O . SER A 1 121 ? 16.764 15.438 -12.811 1.00 94.06 121 SER A O 1
ATOM 898 N N . THR A 1 122 ? 14.928 14.637 -11.796 1.00 95.38 122 THR A N 1
ATOM 899 C CA . THR A 1 122 ? 15.623 13.905 -10.730 1.00 95.38 122 THR A CA 1
ATOM 900 C C . THR A 1 122 ? 16.446 12.743 -11.285 1.00 95.38 122 THR A C 1
ATOM 902 O O . THR A 1 122 ? 15.986 11.990 -12.146 1.00 95.38 122 THR A O 1
ATOM 905 N N . PHE A 1 123 ? 17.659 12.570 -10.759 1.00 95.38 123 PHE A N 1
ATOM 906 C CA . PHE A 1 123 ? 18.573 11.485 -11.118 1.00 95.38 123 PHE A CA 1
ATOM 907 C C . PHE A 1 123 ? 18.595 10.396 -10.050 1.00 95.38 123 PHE A C 1
ATOM 909 O O . PHE A 1 123 ? 18.435 10.684 -8.865 1.00 95.38 123 PHE A O 1
ATOM 916 N N . GLY A 1 124 ? 18.840 9.156 -10.474 1.00 95.44 124 GLY A N 1
ATOM 917 C CA . GLY A 1 124 ? 18.995 8.020 -9.576 1.00 95.44 124 GLY A CA 1
ATOM 918 C C . GLY A 1 124 ? 18.000 6.890 -9.809 1.00 95.44 124 GLY A C 1
ATOM 919 O O . GLY A 1 124 ? 17.436 6.730 -10.891 1.00 95.44 124 GLY A O 1
ATOM 920 N N . ASN A 1 125 ? 17.831 6.070 -8.777 1.00 96.38 125 ASN A N 1
ATOM 921 C CA . ASN A 1 125 ? 16.895 4.949 -8.766 1.00 96.38 125 ASN A CA 1
ATOM 922 C C . ASN A 1 125 ? 15.473 5.383 -8.359 1.00 96.38 125 ASN A C 1
ATOM 924 O O . ASN A 1 125 ? 15.233 6.548 -8.042 1.00 96.38 125 ASN A O 1
ATOM 928 N N . ALA A 1 126 ? 14.526 4.442 -8.335 1.00 96.69 126 ALA A N 1
ATOM 929 C CA . ALA A 1 126 ? 13.129 4.733 -8.012 1.00 96.69 126 ALA A CA 1
ATOM 930 C C . ALA A 1 126 ? 12.937 5.427 -6.648 1.00 96.69 126 ALA A C 1
ATOM 932 O O . ALA A 1 126 ? 12.118 6.332 -6.549 1.00 96.69 126 ALA A O 1
ATOM 933 N N . CYS A 1 127 ? 13.717 5.077 -5.620 1.00 97.50 127 CYS A N 1
ATOM 934 C CA . CYS A 1 127 ? 13.618 5.713 -4.300 1.00 97.50 127 CYS A CA 1
ATOM 935 C C . CYS A 1 127 ? 14.068 7.177 -4.306 1.00 97.50 127 CYS A C 1
ATOM 937 O O . CYS A 1 127 ? 13.579 7.970 -3.509 1.00 97.50 127 CYS A O 1
ATOM 939 N N . GLN A 1 128 ? 15.012 7.537 -5.179 1.00 97.38 128 GLN A N 1
ATOM 940 C CA . GLN A 1 128 ? 15.464 8.921 -5.334 1.00 97.38 128 GLN A CA 1
ATOM 941 C C . GLN A 1 128 ? 14.483 9.719 -6.193 1.00 97.38 128 GLN A C 1
ATOM 943 O O . GLN A 1 128 ? 14.152 10.850 -5.853 1.00 97.38 128 GLN A O 1
ATOM 948 N N . ILE A 1 129 ? 14.000 9.120 -7.285 1.00 96.94 129 ILE A N 1
ATOM 949 C CA . ILE A 1 129 ? 13.066 9.762 -8.218 1.00 96.94 129 ILE A CA 1
ATOM 950 C C . ILE A 1 129 ? 11.722 10.044 -7.538 1.00 96.94 129 ILE A C 1
ATOM 952 O O . ILE A 1 129 ? 11.210 11.151 -7.675 1.00 96.94 129 ILE A O 1
ATOM 956 N N . PHE A 1 130 ? 11.190 9.068 -6.796 1.00 96.50 130 PHE A N 1
ATOM 957 C CA . PHE A 1 130 ? 9.854 9.093 -6.189 1.00 96.50 130 PHE A CA 1
ATOM 958 C C . PHE A 1 130 ? 9.898 9.200 -4.662 1.00 96.50 130 PHE A C 1
ATOM 960 O O . PHE A 1 130 ? 9.035 8.662 -3.967 1.00 96.50 130 PHE A O 1
ATOM 967 N N . GLN A 1 131 ? 10.937 9.835 -4.108 1.00 96.56 131 GLN A N 1
ATOM 968 C CA . GLN A 1 131 ? 11.144 9.901 -2.657 1.00 96.56 131 GLN A CA 1
ATOM 969 C C . GLN A 1 131 ? 9.917 10.465 -1.930 1.00 96.56 131 GLN A C 1
ATOM 971 O O . GLN A 1 131 ? 9.509 9.945 -0.887 1.00 96.56 131 GLN A O 1
ATOM 976 N N . GLN A 1 132 ? 9.333 11.536 -2.475 1.00 96.06 132 GLN A N 1
ATOM 977 C CA . GLN A 1 132 ? 8.168 12.170 -1.878 1.00 96.06 132 GLN A CA 1
ATOM 978 C C . GLN A 1 132 ? 6.955 11.248 -1.978 1.00 96.06 132 GLN A C 1
ATOM 980 O O . GLN A 1 132 ? 6.317 10.992 -0.961 1.00 96.06 132 GLN A O 1
ATOM 985 N N . GLU A 1 133 ? 6.672 10.709 -3.162 1.00 96.81 133 GLU A N 1
ATOM 986 C CA . GLU A 1 133 ? 5.520 9.847 -3.414 1.00 96.81 133 GLU A CA 1
ATOM 987 C C . GLU A 1 133 ? 5.575 8.591 -2.541 1.00 96.81 133 GLU A C 1
ATOM 989 O O . GLU A 1 133 ? 4.603 8.252 -1.868 1.00 96.81 133 GLU A O 1
ATOM 994 N N . PHE A 1 134 ? 6.737 7.938 -2.459 1.00 97.38 134 PHE A N 1
ATOM 995 C CA . PHE A 1 134 ? 6.922 6.761 -1.614 1.00 97.38 134 PHE A CA 1
ATOM 996 C C . PHE A 1 134 ? 6.707 7.090 -0.134 1.00 97.38 134 PHE A C 1
ATOM 998 O O . PHE A 1 134 ? 6.068 6.312 0.579 1.00 97.38 134 PHE A O 1
ATOM 1005 N N . SER A 1 135 ? 7.194 8.243 0.329 1.00 98.06 135 SER A N 1
ATOM 1006 C CA . SER A 1 135 ? 7.007 8.702 1.709 1.00 98.06 135 SER A CA 1
ATOM 1007 C C . SER A 1 135 ? 5.540 9.013 2.027 1.00 98.06 135 SER A C 1
ATOM 1009 O O . SER A 1 135 ? 5.020 8.562 3.054 1.00 98.06 135 SER A O 1
ATOM 1011 N N . GLN A 1 136 ? 4.843 9.722 1.131 1.00 98.31 136 GLN A N 1
ATOM 1012 C CA . GLN A 1 136 ? 3.435 10.072 1.320 1.00 98.31 136 GLN A CA 1
ATOM 1013 C C . GLN A 1 136 ? 2.547 8.827 1.290 1.00 98.31 136 GLN A C 1
ATOM 1015 O O . GLN A 1 136 ? 1.773 8.633 2.221 1.00 98.31 136 GLN A O 1
ATOM 1020 N N . VAL A 1 137 ? 2.722 7.922 0.322 1.00 98.19 137 VAL A N 1
ATOM 1021 C CA . VAL A 1 137 ? 1.952 6.665 0.258 1.00 98.19 137 VAL A CA 1
ATOM 1022 C C . VAL A 1 137 ? 2.223 5.781 1.481 1.00 98.19 137 VAL A C 1
ATOM 1024 O O . VAL A 1 137 ? 1.293 5.228 2.066 1.00 98.19 137 VAL A O 1
ATOM 1027 N N . THR A 1 138 ? 3.476 5.696 1.942 1.00 98.44 138 THR A N 1
ATOM 1028 C CA . THR A 1 138 ? 3.810 4.969 3.181 1.00 98.44 138 THR A CA 1
ATOM 1029 C C . THR A 1 138 ? 3.101 5.573 4.398 1.00 98.44 138 THR A C 1
ATOM 1031 O O . THR A 1 138 ? 2.624 4.836 5.262 1.00 98.44 138 THR A O 1
ATOM 1034 N N . SER A 1 139 ? 3.005 6.902 4.471 1.00 98.62 139 SER A N 1
ATOM 1035 C CA . SER A 1 139 ? 2.299 7.601 5.553 1.00 98.62 139 SER A CA 1
ATOM 1036 C C . SER A 1 139 ? 0.785 7.398 5.471 1.00 98.62 139 SER A C 1
ATOM 1038 O O . SER A 1 139 ? 0.169 7.086 6.487 1.00 98.62 139 SER A O 1
ATOM 1040 N N . MET A 1 140 ? 0.201 7.453 4.269 1.00 98.62 140 MET A N 1
ATOM 1041 C CA . MET A 1 140 ? -1.216 7.146 4.037 1.00 98.62 140 MET A CA 1
ATOM 1042 C C . MET A 1 140 ? -1.567 5.740 4.532 1.00 98.62 140 MET A C 1
ATOM 1044 O O . MET A 1 140 ? -2.549 5.567 5.251 1.00 98.62 140 MET A O 1
ATOM 1048 N N . ILE A 1 141 ? -0.741 4.739 4.204 1.00 98.38 141 ILE A N 1
ATOM 1049 C CA . ILE A 1 141 ? -0.948 3.352 4.644 1.00 98.38 141 ILE A CA 1
ATOM 1050 C C . ILE A 1 141 ? -0.878 3.246 6.171 1.00 98.38 141 ILE A C 1
ATOM 1052 O O . ILE A 1 141 ? -1.742 2.610 6.770 1.00 98.38 141 ILE A O 1
ATOM 1056 N N . LYS A 1 142 ? 0.104 3.891 6.814 1.00 98.56 142 LYS A N 1
ATOM 1057 C CA . LYS A 1 142 ? 0.230 3.895 8.282 1.00 98.56 142 LYS A CA 1
ATOM 1058 C C . LYS A 1 142 ? -0.974 4.546 8.960 1.00 98.56 142 LYS A C 1
ATOM 1060 O O . LYS A 1 142 ? -1.533 3.964 9.886 1.00 98.56 142 LYS A O 1
ATOM 1065 N N . ASN A 1 143 ? -1.408 5.705 8.470 1.00 98.56 143 ASN A N 1
ATOM 1066 C CA . ASN A 1 143 ? -2.588 6.397 8.987 1.00 98.56 143 ASN A CA 1
ATOM 1067 C C . ASN A 1 143 ? -3.842 5.526 8.826 1.00 98.56 143 ASN A C 1
ATOM 1069 O O . ASN A 1 143 ? -4.614 5.373 9.769 1.00 98.56 143 ASN A O 1
ATOM 1073 N N . ALA A 1 144 ? -4.008 4.866 7.677 1.00 97.75 144 ALA A N 1
ATOM 1074 C CA . ALA A 1 144 ? -5.110 3.937 7.443 1.00 97.75 144 ALA A CA 1
ATOM 1075 C C . ALA A 1 144 ? -5.060 2.691 8.348 1.00 97.75 144 ALA A C 1
ATOM 1077 O O . ALA A 1 144 ? -6.101 2.225 8.816 1.00 97.75 144 ALA A O 1
ATOM 1078 N N . GLN A 1 145 ? -3.872 2.158 8.647 1.00 96.94 145 GLN A N 1
ATOM 1079 C CA . GLN A 1 145 ? -3.715 1.064 9.613 1.00 96.94 145 GLN A CA 1
ATOM 1080 C C . GLN A 1 145 ? -4.127 1.501 11.024 1.00 96.94 145 GLN A C 1
ATOM 1082 O O . GLN A 1 145 ? -4.805 0.744 11.721 1.00 96.94 145 GLN A O 1
ATOM 1087 N N . GLU A 1 146 ? -3.790 2.729 11.421 1.00 98.19 146 GLU A N 1
ATOM 1088 C CA . GLU A 1 146 ? -4.213 3.281 12.708 1.00 98.19 146 GLU A CA 1
ATOM 1089 C C . GLU A 1 146 ? -5.732 3.515 12.753 1.00 98.19 146 GLU A C 1
ATOM 1091 O O . GLU A 1 146 ? -6.372 3.156 13.739 1.00 98.19 146 GLU A O 1
ATOM 1096 N N . ILE A 1 147 ? -6.357 3.975 11.661 1.00 97.69 147 ILE A N 1
ATOM 1097 C CA . ILE A 1 147 ? -7.828 4.057 11.551 1.00 97.69 147 ILE A CA 1
ATOM 1098 C C . ILE A 1 147 ? -8.475 2.690 11.823 1.00 97.69 147 ILE A C 1
ATOM 1100 O O . ILE A 1 147 ? -9.476 2.606 12.537 1.00 97.69 147 ILE A O 1
ATOM 1104 N N . VAL A 1 148 ? -7.900 1.599 11.302 1.00 95.81 148 VAL A N 1
ATOM 1105 C CA . VAL A 1 148 ? -8.384 0.231 11.562 1.00 95.81 148 VAL A CA 1
ATOM 1106 C C . VAL A 1 148 ? -8.190 -0.182 13.028 1.00 95.81 148 VAL A C 1
ATOM 1108 O O . VAL A 1 148 ? -9.004 -0.933 13.569 1.00 95.81 148 VAL A O 1
ATOM 1111 N N . ALA A 1 149 ? -7.139 0.283 13.704 1.00 96.06 149 ALA A N 1
ATOM 1112 C CA . ALA A 1 149 ? -6.966 0.047 15.136 1.00 96.06 149 ALA A CA 1
ATOM 1113 C C . ALA A 1 149 ? -8.010 0.821 15.962 1.00 96.06 149 ALA A C 1
ATOM 1115 O O . ALA A 1 149 ? -8.677 0.234 16.820 1.00 96.06 149 ALA A O 1
ATOM 1116 N N . GLN A 1 150 ? -8.220 2.103 15.654 1.00 97.38 150 GLN A N 1
ATOM 1117 C CA . GLN A 1 150 ? -9.204 2.955 16.323 1.00 97.38 150 GLN A CA 1
ATOM 1118 C C . GLN A 1 150 ? -10.642 2.470 16.098 1.00 97.38 150 GLN A C 1
ATOM 1120 O O . GLN A 1 150 ? -11.441 2.469 17.037 1.00 97.38 150 GLN A O 1
ATOM 1125 N N . SER A 1 151 ? -10.970 1.945 14.913 1.00 95.81 151 SER A N 1
ATOM 1126 C CA . SER A 1 151 ? -12.302 1.386 14.641 1.00 95.81 151 SER A CA 1
ATOM 1127 C C . SER A 1 151 ? -12.637 0.205 15.559 1.00 95.81 151 SER A C 1
ATOM 1129 O O . SER A 1 151 ? -13.761 0.094 16.052 1.00 95.81 151 SER A O 1
ATOM 1131 N N . LYS A 1 152 ? -11.650 -0.638 15.892 1.00 94.38 152 LYS A N 1
ATOM 1132 C CA . LYS A 1 152 ? -11.813 -1.728 16.869 1.00 94.38 152 LYS A CA 1
ATOM 1133 C C . LYS A 1 152 ? -12.074 -1.186 18.274 1.00 94.38 152 LYS A C 1
ATOM 1135 O O . LYS A 1 152 ? -12.900 -1.741 18.997 1.00 94.38 152 LYS A O 1
ATOM 1140 N N . ILE A 1 153 ? -11.407 -0.097 18.666 1.00 95.44 153 ILE A N 1
ATOM 1141 C CA . ILE A 1 153 ? -11.641 0.566 19.958 1.00 95.44 153 ILE A CA 1
ATOM 1142 C C . ILE A 1 153 ? -13.058 1.138 20.008 1.00 95.44 153 ILE A C 1
ATOM 1144 O O . ILE A 1 153 ? -13.767 0.896 20.988 1.00 95.44 153 ILE A O 1
ATOM 1148 N N . ALA A 1 154 ? -13.493 1.839 18.959 1.00 95.06 154 ALA A N 1
ATOM 1149 C CA . ALA A 1 154 ? -14.850 2.363 18.858 1.00 95.06 154 ALA A CA 1
ATOM 1150 C C . ALA A 1 154 ? -15.884 1.230 18.985 1.00 95.06 154 ALA A C 1
ATOM 1152 O O . ALA A 1 154 ? -16.739 1.283 19.872 1.00 95.06 154 ALA A O 1
ATOM 1153 N N . ASN A 1 155 ? -15.733 0.154 18.208 1.00 92.75 155 ASN A N 1
ATOM 1154 C CA . ASN A 1 155 ? -16.640 -0.998 18.230 1.00 92.75 155 ASN A CA 1
ATOM 1155 C C . ASN A 1 155 ? -16.706 -1.680 19.605 1.00 92.75 155 ASN A C 1
ATOM 1157 O O . ASN A 1 155 ? -17.793 -1.983 20.097 1.00 92.75 155 ASN A O 1
ATOM 1161 N N . ASN A 1 156 ? -15.565 -1.866 20.275 1.00 93.69 156 ASN A N 1
ATOM 1162 C CA . ASN A 1 156 ? -15.521 -2.474 21.609 1.00 93.69 156 ASN A CA 1
ATOM 1163 C C . ASN A 1 156 ? -16.167 -1.597 22.697 1.00 93.69 156 ASN A C 1
ATOM 1165 O O . ASN A 1 156 ? -16.580 -2.114 23.732 1.00 93.69 156 ASN A O 1
ATOM 1169 N N . ASN A 1 157 ? -16.265 -0.284 22.472 1.00 93.56 157 ASN A N 1
ATOM 1170 C CA . ASN A 1 157 ? -16.834 0.680 23.417 1.00 93.56 157 ASN A CA 1
ATOM 1171 C C . ASN A 1 157 ? -18.170 1.275 22.928 1.00 93.56 157 ASN A C 1
ATOM 1173 O O . ASN A 1 157 ? -18.599 2.308 23.432 1.00 93.56 157 ASN A O 1
ATOM 1177 N N . GLN A 1 158 ? -18.835 0.646 21.951 1.00 89.81 158 GLN A N 1
ATOM 1178 C CA . GLN A 1 158 ? -20.052 1.187 21.325 1.00 89.81 158 GLN A CA 1
ATOM 1179 C C . GLN A 1 158 ? -21.264 1.275 22.265 1.00 89.81 158 GLN A C 1
ATOM 1181 O O . GLN A 1 158 ? -22.185 2.046 22.017 1.00 89.81 158 GLN A O 1
ATOM 1186 N N . LYS A 1 159 ? -21.286 0.479 23.341 1.00 85.94 159 LYS A N 1
ATOM 1187 C CA . LYS A 1 159 ? -22.394 0.462 24.299 1.00 85.94 159 LYS A CA 1
ATOM 1188 C C . LYS A 1 159 ? -22.157 1.492 25.398 1.00 85.94 159 LYS A C 1
ATOM 1190 O O . LYS A 1 159 ? -21.253 1.332 26.217 1.00 85.94 159 LYS A O 1
ATOM 1195 N N . ALA A 1 160 ? -23.005 2.512 25.430 1.00 81.19 160 ALA A N 1
ATOM 1196 C CA . ALA A 1 160 ? -23.073 3.506 26.491 1.00 81.19 160 ALA A CA 1
ATOM 1197 C C . ALA A 1 160 ? -24.549 3.720 26.846 1.00 81.19 160 ALA A C 1
ATOM 1199 O O . ALA A 1 160 ? -25.242 4.508 26.209 1.00 81.19 160 ALA A O 1
ATOM 1200 N N . GLU A 1 161 ? -25.040 2.969 27.829 1.00 84.31 161 GLU A N 1
ATOM 1201 C CA . GLU A 1 161 ? -26.432 3.035 28.280 1.00 84.31 161 GLU A CA 1
ATOM 1202 C C . GLU A 1 161 ? -26.495 3.601 29.699 1.00 84.31 161 GLU A C 1
ATOM 1204 O O . GLU A 1 161 ? -25.689 3.251 30.564 1.00 84.31 161 GLU A O 1
ATOM 1209 N N . ILE A 1 162 ? -27.472 4.476 29.938 1.00 85.88 162 ILE A N 1
ATOM 1210 C CA . ILE A 1 162 ? -27.766 5.002 31.271 1.00 85.88 162 ILE A CA 1
ATOM 1211 C C . ILE A 1 162 ? -28.711 4.013 31.955 1.00 85.88 162 ILE A C 1
ATOM 1213 O O . ILE A 1 162 ? -29.859 3.875 31.542 1.00 85.88 162 ILE A O 1
ATOM 1217 N N . ALA A 1 163 ? -28.241 3.339 33.007 1.00 83.88 163 ALA A N 1
ATOM 1218 C CA . ALA A 1 163 ? -29.010 2.294 33.691 1.00 83.88 163 ALA A CA 1
ATOM 1219 C C . ALA A 1 163 ? -30.257 2.823 34.430 1.00 83.88 163 ALA A C 1
ATOM 1221 O O . ALA A 1 163 ? -31.243 2.102 34.562 1.00 83.88 163 ALA A O 1
ATOM 1222 N N . ASN A 1 164 ? -30.228 4.074 34.906 1.00 84.38 164 ASN A N 1
ATOM 1223 C CA . ASN A 1 164 ? -31.334 4.703 35.633 1.00 84.38 164 ASN A CA 1
ATOM 1224 C C . ASN A 1 164 ? -31.637 6.113 35.089 1.00 84.38 164 ASN A C 1
ATOM 1226 O O . ASN A 1 164 ? -31.260 7.112 35.703 1.00 84.38 164 ASN A O 1
ATOM 1230 N N . PRO A 1 165 ? -32.292 6.225 33.922 1.00 85.12 165 PRO A N 1
ATOM 1231 C CA . PRO A 1 165 ? -32.486 7.513 33.260 1.00 85.12 165 PRO A CA 1
ATOM 1232 C C . PRO A 1 165 ? -33.436 8.453 34.018 1.00 85.12 165 PRO A C 1
ATOM 1234 O O . PRO A 1 165 ? -33.315 9.667 33.891 1.00 85.12 165 PRO A O 1
ATOM 1237 N N . SER A 1 166 ? -34.366 7.926 34.821 1.00 92.06 166 SER A N 1
ATOM 1238 C CA . SER A 1 166 ? -35.379 8.739 35.510 1.00 92.06 166 SER A CA 1
ATOM 1239 C C . SER A 1 166 ? -34.871 9.440 36.774 1.00 92.06 166 SER A C 1
ATOM 1241 O O . SER A 1 166 ? -35.413 10.481 37.125 1.00 92.06 166 SER A O 1
ATOM 1243 N N . ASN A 1 167 ? -33.845 8.900 37.442 1.00 92.38 167 ASN A N 1
ATOM 1244 C CA . ASN A 1 167 ? -33.249 9.455 38.669 1.00 92.38 167 ASN A CA 1
ATOM 1245 C C . ASN A 1 167 ? -31.714 9.445 38.584 1.00 92.38 167 ASN A C 1
ATOM 1247 O O . ASN A 1 167 ? -31.033 9.018 39.515 1.00 92.38 167 ASN A O 1
ATOM 1251 N N . PHE A 1 168 ? -31.176 9.861 37.439 1.00 94.94 168 PHE A N 1
ATOM 1252 C CA . PHE A 1 168 ? -29.747 9.800 37.154 1.00 94.94 168 PHE A CA 1
ATOM 1253 C C . PHE A 1 168 ? -28.912 10.614 38.155 1.00 94.94 168 PHE A C 1
ATOM 1255 O O . PHE A 1 168 ? -29.089 11.829 38.277 1.00 94.94 168 PHE A O 1
ATOM 1262 N N . ASN A 1 169 ? -27.952 9.962 38.815 1.00 92.31 169 ASN A N 1
ATOM 1263 C CA . ASN A 1 169 ? -26.945 10.621 39.638 1.00 92.31 169 ASN A CA 1
ATOM 1264 C C . ASN A 1 169 ? -25.561 10.571 38.955 1.00 92.31 169 ASN A C 1
ATOM 1266 O O . ASN A 1 169 ? -24.947 9.503 38.896 1.00 92.31 169 ASN A O 1
ATOM 1270 N N . PRO A 1 170 ? -24.996 11.708 38.501 1.00 92.94 170 PRO A N 1
ATOM 1271 C CA . PRO A 1 170 ? -23.720 11.728 37.779 1.00 92.94 170 PRO A CA 1
ATOM 1272 C C . PRO A 1 170 ? -22.514 11.248 38.603 1.00 92.94 170 PRO A C 1
ATOM 1274 O O . PRO A 1 170 ? -21.485 10.916 38.020 1.00 92.94 170 PRO A O 1
ATOM 1277 N N . PHE A 1 171 ? -22.613 11.190 39.934 1.00 93.25 171 PHE A N 1
ATOM 1278 C CA . PHE A 1 171 ? -21.523 10.727 40.797 1.00 93.25 171 PHE A CA 1
ATOM 1279 C C . PHE A 1 171 ? -21.490 9.203 40.980 1.00 93.25 171 PHE A C 1
ATOM 1281 O O . PHE A 1 171 ? -20.441 8.665 41.327 1.00 93.25 171 PHE A O 1
ATOM 1288 N N . THR A 1 172 ? -22.606 8.502 40.753 1.00 92.00 172 THR A N 1
ATOM 1289 C CA . THR A 1 172 ? -22.714 7.044 40.964 1.00 92.00 172 THR A CA 1
ATOM 1290 C C . THR A 1 172 ? -23.093 6.275 39.702 1.00 92.00 172 THR A C 1
ATOM 1292 O O . THR A 1 172 ? -22.662 5.137 39.532 1.00 92.00 172 THR A O 1
ATOM 1295 N N . ASP A 1 173 ? -23.832 6.900 38.784 1.00 92.12 173 ASP A N 1
ATOM 1296 C CA . ASP A 1 173 ? -24.475 6.220 37.653 1.00 92.12 173 ASP A CA 1
ATOM 1297 C C . ASP A 1 173 ? -23.748 6.479 36.320 1.00 92.12 173 ASP A C 1
ATOM 1299 O O . ASP A 1 173 ? -24.228 6.111 35.249 1.00 92.12 173 ASP A O 1
ATOM 1303 N N . ALA A 1 174 ? -22.574 7.116 36.368 1.00 92.12 174 ALA A N 1
ATOM 1304 C CA . ALA A 1 174 ? -21.798 7.535 35.200 1.00 92.12 174 ALA A CA 1
ATOM 1305 C C . ALA A 1 174 ? -20.675 6.556 34.802 1.00 92.12 174 ALA A C 1
ATOM 1307 O O . ALA A 1 174 ? -19.752 6.934 34.083 1.00 92.12 174 ALA A O 1
ATOM 1308 N N . SER A 1 175 ? -20.719 5.290 35.231 1.00 90.94 175 SER A N 1
ATOM 1309 C CA . SER A 1 175 ? -19.692 4.295 34.866 1.00 90.94 175 SER A CA 1
ATOM 1310 C C . SER A 1 175 ? -19.576 4.084 33.347 1.00 90.94 175 SER A C 1
ATOM 1312 O O . SER A 1 175 ? -18.478 3.864 32.832 1.00 90.94 175 SER A O 1
ATOM 1314 N N . PHE A 1 176 ? -20.681 4.255 32.608 1.00 91.50 176 PHE A N 1
ATOM 1315 C CA . PHE A 1 176 ? -20.706 4.226 31.141 1.00 91.50 176 PHE A CA 1
ATOM 1316 C C . PHE A 1 176 ? -19.836 5.321 30.498 1.00 91.50 176 PHE A C 1
ATOM 1318 O O . PHE A 1 176 ? -19.377 5.152 29.366 1.00 91.50 176 PHE A O 1
ATOM 1325 N N . ALA A 1 177 ? -19.579 6.430 31.206 1.00 92.75 177 ALA A N 1
ATOM 1326 C CA . ALA A 1 177 ? -18.880 7.593 30.668 1.00 92.75 177 ALA A CA 1
ATOM 1327 C C . ALA A 1 177 ? -17.441 7.269 30.247 1.00 92.75 177 ALA A C 1
ATOM 1329 O O . ALA A 1 177 ? -16.930 7.869 29.304 1.00 92.75 177 ALA A O 1
ATOM 1330 N N . GLN A 1 178 ? -16.784 6.293 30.890 1.00 92.81 178 GLN A N 1
ATOM 1331 C CA . GLN A 1 178 ? -15.435 5.886 30.495 1.00 92.81 178 GLN A CA 1
ATOM 1332 C C . GLN A 1 178 ? -15.426 5.229 29.108 1.00 92.81 178 GLN A C 1
ATOM 1334 O O . GLN A 1 178 ? -14.586 5.571 28.273 1.00 92.81 178 GLN A O 1
ATOM 1339 N N . SER A 1 179 ? -16.358 4.307 28.855 1.00 94.06 179 SER A N 1
ATOM 1340 C CA . SER A 1 179 ? -16.515 3.664 27.545 1.00 94.06 179 SER A CA 1
ATOM 1341 C C . SER A 1 179 ? -16.986 4.673 26.500 1.00 94.06 179 SER A C 1
ATOM 1343 O O . SER A 1 179 ? -16.398 4.747 25.423 1.00 94.06 179 SER A O 1
ATOM 1345 N N . MET A 1 180 ? -17.955 5.526 26.849 1.00 95.62 180 MET A N 1
ATOM 1346 C CA . MET A 1 180 ? -18.426 6.612 25.985 1.00 95.62 180 MET A CA 1
ATOM 1347 C C . MET A 1 180 ? -17.276 7.535 25.556 1.00 95.62 180 MET A C 1
ATOM 1349 O O . MET A 1 180 ? -17.124 7.822 24.372 1.00 95.62 180 MET A O 1
ATOM 1353 N N . LEU A 1 181 ? -16.415 7.949 26.492 1.00 96.06 181 LEU A N 1
ATOM 1354 C CA . LEU A 1 181 ? -15.261 8.799 26.203 1.00 96.06 181 LEU A CA 1
ATOM 1355 C C . LEU A 1 181 ? -14.229 8.096 25.313 1.00 96.06 181 LEU A C 1
ATOM 1357 O O . LEU A 1 181 ? -13.689 8.718 24.400 1.00 96.06 181 LEU A O 1
ATOM 1361 N N . LYS A 1 182 ? -13.942 6.810 25.561 1.00 96.38 182 LYS A N 1
ATOM 1362 C CA . LYS A 1 182 ? -13.030 6.019 24.716 1.00 96.38 182 LYS A CA 1
ATOM 1363 C C . LYS A 1 182 ? -13.557 5.896 23.289 1.00 96.38 182 LYS A C 1
ATOM 1365 O O . LYS A 1 182 ? -12.796 6.101 22.350 1.00 96.38 182 LYS A O 1
ATOM 1370 N N . ASN A 1 183 ? -14.845 5.599 23.137 1.00 96.69 183 ASN A N 1
ATOM 1371 C CA . ASN A 1 183 ? -15.497 5.518 21.838 1.00 96.69 183 ASN A CA 1
ATOM 1372 C C . ASN A 1 183 ? -15.442 6.870 21.102 1.00 96.69 183 ASN A C 1
ATOM 1374 O O . ASN A 1 183 ? -14.977 6.917 19.967 1.00 96.69 183 ASN A O 1
ATOM 1378 N N . ALA A 1 184 ? -15.822 7.968 21.767 1.00 97.00 184 ALA A N 1
ATOM 1379 C CA . ALA A 1 184 ? -15.822 9.300 21.163 1.00 97.00 184 ALA A CA 1
ATOM 1380 C C . ALA A 1 184 ? -14.416 9.738 20.715 1.00 97.00 184 ALA A C 1
ATOM 1382 O O . ALA A 1 184 ? -14.251 10.273 19.620 1.00 97.00 184 ALA A O 1
ATOM 1383 N N . ARG A 1 185 ? -13.389 9.467 21.533 1.00 98.19 185 ARG A N 1
ATOM 1384 C CA . ARG A 1 185 ? -11.987 9.738 21.179 1.00 98.19 185 ARG A CA 1
ATOM 1385 C C . ARG A 1 185 ? -11.524 8.916 19.982 1.00 98.19 185 ARG A C 1
ATOM 1387 O O . ARG A 1 185 ? -10.902 9.480 19.093 1.00 98.19 185 ARG A O 1
ATOM 1394 N N . ALA A 1 186 ? -11.853 7.625 19.941 1.00 98.00 186 AL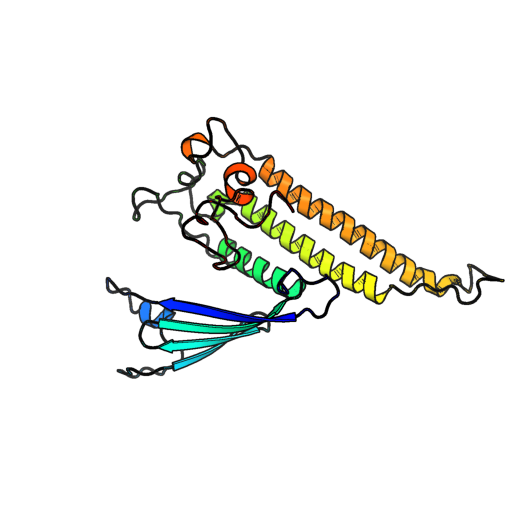A A N 1
ATOM 1395 C CA . ALA A 1 186 ? -11.491 6.767 18.817 1.00 98.00 186 ALA A CA 1
ATOM 1396 C C . ALA A 1 186 ? -12.125 7.257 17.505 1.00 98.00 186 ALA A C 1
ATOM 1398 O O . ALA A 1 186 ? -11.438 7.348 16.495 1.00 98.00 186 ALA A O 1
ATOM 1399 N N . GLN A 1 187 ? -13.404 7.652 17.523 1.00 97.75 187 GLN A N 1
ATOM 1400 C CA . GLN A 1 187 ? -14.067 8.214 16.339 1.00 97.75 187 GLN A CA 1
ATOM 1401 C C . GLN A 1 187 ? -13.440 9.542 15.885 1.00 97.75 187 GLN A C 1
ATOM 1403 O O . GLN A 1 187 ? -13.211 9.735 14.691 1.00 97.75 187 GLN A O 1
ATOM 1408 N N . ALA A 1 188 ? -13.126 10.443 16.822 1.00 98.56 188 ALA A N 1
ATOM 1409 C CA . ALA A 1 188 ? -12.449 11.701 16.505 1.00 98.56 188 ALA A CA 1
ATOM 1410 C C . ALA A 1 188 ? -11.050 11.464 15.909 1.00 98.56 188 ALA A C 1
ATOM 1412 O O . ALA A 1 188 ? -10.668 12.124 14.946 1.00 98.56 188 ALA A O 1
ATOM 1413 N N . GLU A 1 189 ? -10.309 10.488 16.436 1.00 98.62 189 GLU A N 1
ATOM 1414 C CA . GLU A 1 189 ? -8.993 10.119 15.915 1.00 98.62 189 GLU A CA 1
ATOM 1415 C C . GLU A 1 189 ? -9.087 9.514 14.509 1.00 98.62 189 GLU A C 1
ATOM 1417 O O . GLU A 1 189 ? -8.334 9.909 13.624 1.00 98.62 189 GLU A O 1
ATOM 1422 N N . MET A 1 190 ? -10.063 8.632 14.254 1.00 98.44 190 MET A N 1
ATOM 1423 C CA . MET A 1 190 ? -10.320 8.106 12.906 1.00 98.44 190 MET A CA 1
ATOM 1424 C C . MET A 1 190 ? -10.581 9.228 11.895 1.00 98.44 190 MET A C 1
ATOM 1426 O O . MET A 1 190 ? -10.059 9.180 10.780 1.00 98.44 190 MET A O 1
ATOM 1430 N N . PHE A 1 191 ? -11.364 10.242 12.276 1.00 98.44 191 PHE A N 1
ATOM 1431 C CA . PHE A 1 191 ? -11.623 11.408 11.432 1.00 98.44 191 PHE A CA 1
ATOM 1432 C C . PHE A 1 191 ? -10.339 12.204 11.157 1.00 98.44 191 PHE A C 1
ATOM 1434 O O . PHE A 1 191 ? -10.016 12.467 10.000 1.00 98.44 191 PHE A O 1
ATOM 1441 N N . ASN A 1 192 ? -9.560 12.514 12.198 1.00 98.75 192 ASN A N 1
ATOM 1442 C CA . ASN A 1 192 ? -8.303 13.253 12.057 1.00 98.75 192 ASN A CA 1
ATOM 1443 C C . ASN A 1 192 ? -7.284 12.514 11.178 1.00 98.75 192 ASN A C 1
ATOM 1445 O O . ASN A 1 192 ? -6.618 13.128 10.347 1.00 98.75 192 ASN A O 1
ATOM 1449 N N . LEU A 1 193 ? -7.159 11.196 11.340 1.00 98.75 193 LEU A N 1
ATOM 1450 C CA . LEU A 1 193 ? -6.279 10.365 10.518 1.00 98.75 193 LEU A CA 1
ATOM 1451 C C . LEU A 1 193 ? -6.759 10.292 9.065 1.00 98.75 193 LEU A C 1
ATOM 1453 O O . LEU A 1 193 ? -5.932 10.290 8.156 1.00 98.75 193 LEU A O 1
ATOM 1457 N N . SER A 1 194 ? -8.075 10.270 8.831 1.00 98.19 194 SER A N 1
ATOM 1458 C CA . SER A 1 194 ? -8.638 10.293 7.473 1.00 98.19 194 SER A CA 1
ATOM 1459 C C . SER A 1 194 ? -8.291 11.600 6.757 1.00 98.19 194 SER A C 1
ATOM 1461 O O . SER A 1 194 ? -7.871 11.576 5.601 1.00 98.19 194 SER A O 1
ATOM 1463 N N . GLU A 1 195 ? -8.367 12.734 7.460 1.00 98.44 195 GLU A N 1
ATOM 1464 C CA . GLU A 1 195 ? -7.921 14.017 6.909 1.00 98.44 195 GLU A CA 1
ATOM 1465 C C . GLU A 1 195 ? -6.408 14.017 6.641 1.00 98.44 195 GLU A C 1
ATOM 1467 O O . GLU A 1 195 ? -5.969 14.526 5.614 1.00 98.44 195 GLU A O 1
ATOM 1472 N N . GLN A 1 196 ? -5.597 13.383 7.494 1.00 98.56 196 GLN A N 1
ATOM 1473 C CA . GLN A 1 196 ? -4.159 13.245 7.235 1.00 98.56 196 GLN A CA 1
ATOM 1474 C C . GLN A 1 196 ? -3.863 12.408 5.982 1.00 98.56 196 GLN A C 1
ATOM 1476 O O . GLN A 1 196 ? -2.997 12.793 5.200 1.00 98.56 196 GLN A O 1
ATOM 1481 N N . VAL A 1 197 ? -4.592 11.309 5.741 1.00 98.06 197 VAL A N 1
ATOM 1482 C CA . VAL A 1 197 ? -4.466 10.517 4.498 1.00 98.06 197 VAL A CA 1
ATOM 1483 C C . VAL A 1 197 ? -4.703 11.400 3.270 1.00 98.06 197 VAL A C 1
ATOM 1485 O O . VAL A 1 197 ? -3.925 11.356 2.316 1.00 98.06 197 VAL A O 1
ATOM 1488 N N . LYS A 1 198 ? -5.733 12.250 3.309 1.00 96.88 198 LYS A N 1
ATOM 1489 C CA . LYS A 1 198 ? -6.013 13.222 2.248 1.00 96.88 198 LYS A CA 1
ATOM 1490 C C . LYS A 1 198 ? -4.897 14.266 2.117 1.00 96.88 198 LYS A C 1
ATOM 1492 O O . LYS A 1 198 ? -4.429 14.521 1.010 1.00 96.88 198 LYS A O 1
ATOM 1497 N N . GLN A 1 199 ? -4.410 14.821 3.225 1.00 97.88 199 GLN A N 1
ATOM 1498 C CA . GLN A 1 199 ? -3.303 15.784 3.216 1.00 97.88 199 GLN A CA 1
ATOM 1499 C C . GLN A 1 199 ? -2.019 15.192 2.619 1.00 97.88 199 GLN A C 1
ATOM 1501 O O . GLN A 1 199 ? -1.309 15.879 1.888 1.00 97.88 199 GLN A O 1
ATOM 1506 N N . ASN A 1 200 ? -1.721 13.912 2.863 1.00 97.75 200 ASN A N 1
ATOM 1507 C CA . ASN A 1 200 ? -0.583 13.241 2.231 1.00 97.75 200 ASN A CA 1
ATOM 1508 C C . ASN A 1 200 ? -0.705 13.234 0.694 1.00 97.75 200 ASN A C 1
ATOM 1510 O O . ASN A 1 200 ? 0.286 13.468 -0.003 1.00 97.75 200 ASN A O 1
ATOM 1514 N N . LEU A 1 201 ? -1.912 13.019 0.156 1.00 96.06 201 LEU A N 1
ATOM 1515 C CA . LEU A 1 201 ? -2.183 13.127 -1.281 1.00 96.06 201 LEU A CA 1
ATOM 1516 C C . LEU A 1 201 ? -2.026 14.573 -1.778 1.00 96.06 201 LEU A C 1
ATOM 1518 O O . LEU A 1 201 ? -1.411 14.800 -2.820 1.00 96.06 201 LEU A O 1
ATOM 1522 N N . GLU A 1 202 ? -2.512 15.559 -1.023 1.00 96.38 202 GLU A N 1
ATOM 1523 C CA . GLU A 1 202 ? -2.351 16.984 -1.348 1.00 96.38 202 GLU A CA 1
ATOM 1524 C C . GLU A 1 202 ? -0.878 17.411 -1.401 1.00 96.38 202 GLU A C 1
ATOM 1526 O O . GLU A 1 202 ? -0.484 18.155 -2.299 1.00 96.38 202 GLU A O 1
ATOM 1531 N N . VAL A 1 203 ? -0.032 16.897 -0.504 1.00 96.88 203 VAL A N 1
ATOM 1532 C CA . VAL A 1 203 ? 1.419 17.142 -0.530 1.00 96.88 203 VAL A CA 1
ATOM 1533 C C . VAL A 1 203 ? 2.040 16.677 -1.851 1.00 96.88 203 VAL A C 1
ATOM 1535 O O . VAL A 1 203 ? 2.882 17.389 -2.401 1.00 96.88 203 VAL A O 1
ATOM 1538 N N . MET A 1 204 ? 1.612 15.529 -2.388 1.00 95.12 204 MET A N 1
ATOM 1539 C CA . MET A 1 204 ? 2.056 15.064 -3.710 1.00 95.12 204 MET A CA 1
ATOM 1540 C C . MET A 1 204 ? 1.497 15.945 -4.837 1.00 95.12 204 MET A C 1
ATOM 1542 O O . MET A 1 204 ? 2.226 16.295 -5.762 1.00 95.12 204 MET A O 1
ATOM 1546 N N . LYS A 1 205 ? 0.224 16.359 -4.751 1.00 94.12 205 LYS A N 1
ATOM 1547 C CA . LYS A 1 205 ? -0.412 17.243 -5.748 1.00 94.12 205 LYS A CA 1
ATOM 1548 C C . LYS A 1 205 ? 0.245 18.622 -5.831 1.00 94.12 205 LYS A C 1
ATOM 1550 O O . LYS A 1 205 ? 0.288 19.218 -6.900 1.00 94.12 205 LYS A O 1
ATOM 1555 N N . ASN A 1 206 ? 0.773 19.122 -4.720 1.00 93.62 206 ASN A N 1
ATOM 1556 C CA . ASN A 1 206 ? 1.408 20.437 -4.659 1.00 93.62 206 ASN A CA 1
ATOM 1557 C C . ASN A 1 206 ? 2.859 20.438 -5.172 1.00 93.62 206 ASN A C 1
ATOM 1559 O O . ASN A 1 206 ? 3.471 21.502 -5.276 1.00 93.62 206 ASN A O 1
ATOM 1563 N N . ASN A 1 207 ? 3.420 19.274 -5.513 1.00 92.38 207 ASN A N 1
ATOM 1564 C CA . ASN A 1 207 ? 4.754 19.176 -6.091 1.00 92.38 207 ASN A CA 1
ATOM 1565 C C . ASN A 1 207 ? 4.709 19.233 -7.626 1.00 92.38 207 ASN A C 1
ATOM 1567 O O . ASN A 1 207 ? 4.650 18.210 -8.306 1.00 92.38 207 ASN A O 1
ATOM 1571 N N . ASN A 1 208 ? 4.762 20.446 -8.179 1.00 90.00 208 ASN A N 1
ATOM 1572 C CA . ASN A 1 208 ? 4.731 20.683 -9.626 1.00 90.00 208 ASN A CA 1
ATOM 1573 C C . ASN A 1 208 ? 6.108 20.482 -10.287 1.00 90.00 208 ASN A C 1
ATOM 1575 O O . ASN A 1 208 ? 6.721 21.426 -10.790 1.00 90.00 208 ASN A O 1
ATOM 1579 N N . ASN A 1 209 ? 6.618 19.253 -10.256 1.00 92.50 209 ASN A N 1
ATOM 1580 C CA . ASN A 1 209 ? 7.941 18.887 -10.771 1.00 92.50 209 ASN A CA 1
ATOM 1581 C C . ASN A 1 209 ? 7.912 18.083 -12.083 1.00 92.50 209 ASN A C 1
ATOM 1583 O O . ASN A 1 209 ? 8.974 17.819 -12.651 1.00 92.50 209 ASN A O 1
ATOM 1587 N N . VAL A 1 210 ? 6.730 17.712 -12.580 1.00 95.19 210 VAL A N 1
ATOM 1588 C CA . VAL A 1 210 ? 6.560 16.962 -13.829 1.00 95.19 210 VAL A CA 1
ATOM 1589 C C . VAL A 1 210 ? 6.420 17.935 -14.991 1.00 95.19 210 VAL A C 1
ATOM 1591 O O . VAL A 1 210 ? 5.510 18.759 -15.022 1.00 95.19 210 VAL A O 1
ATOM 1594 N N . ASN A 1 211 ? 7.285 17.814 -15.993 1.00 94.94 211 ASN A N 1
ATOM 1595 C CA . ASN A 1 211 ? 7.100 18.518 -17.256 1.00 94.94 211 ASN A CA 1
ATOM 1596 C C . ASN A 1 211 ? 6.107 17.748 -18.140 1.00 94.94 211 ASN A C 1
ATOM 1598 O O . ASN A 1 211 ? 6.467 16.701 -18.683 1.00 94.94 211 ASN A O 1
ATOM 1602 N N . ALA A 1 212 ? 4.880 18.263 -18.307 1.00 88.44 212 ALA A N 1
ATOM 1603 C CA . ALA A 1 212 ? 3.818 17.538 -19.012 1.00 88.44 212 ALA A CA 1
ATOM 1604 C C . ALA A 1 212 ? 4.135 17.290 -20.493 1.00 88.44 212 ALA A C 1
ATOM 1606 O O . ALA A 1 212 ? 3.725 16.272 -21.056 1.00 88.44 212 ALA A O 1
ATOM 1607 N N . LYS A 1 213 ? 4.914 18.181 -21.117 1.00 90.19 213 LYS A N 1
ATOM 1608 C CA . LYS A 1 213 ? 5.358 18.014 -22.505 1.00 90.19 213 LYS A CA 1
ATOM 1609 C C . LYS A 1 213 ? 6.337 16.856 -22.636 1.00 90.19 213 LYS A C 1
ATOM 1611 O O . LYS A 1 213 ? 6.268 16.103 -23.602 1.00 90.19 213 LYS A O 1
ATOM 1616 N N . LEU A 1 214 ? 7.243 16.705 -21.669 1.00 87.38 214 LEU A N 1
ATOM 1617 C CA . LEU A 1 214 ? 8.197 15.596 -21.647 1.00 87.38 214 LEU A CA 1
ATOM 1618 C C . LEU A 1 214 ? 7.542 14.269 -21.255 1.00 87.38 214 LEU A C 1
ATOM 1620 O O . LEU A 1 214 ? 7.975 13.230 -21.744 1.00 87.38 214 LEU A O 1
ATOM 1624 N N . SER A 1 215 ? 6.516 14.289 -20.402 1.00 83.38 215 SER A N 1
ATOM 1625 C CA . SER A 1 215 ? 5.767 13.084 -20.035 1.00 83.38 215 SER A CA 1
ATOM 1626 C C . SER A 1 215 ? 4.676 12.695 -21.037 1.00 83.38 215 SER A C 1
ATOM 1628 O O . SER A 1 215 ? 4.174 11.576 -20.966 1.00 83.38 215 SER A O 1
ATOM 1630 N N . GLY A 1 216 ? 4.335 13.574 -21.986 1.00 83.69 216 GLY A N 1
ATOM 1631 C CA . GLY A 1 216 ? 3.381 13.298 -23.064 1.00 83.69 216 GLY A CA 1
ATOM 1632 C C . GLY A 1 216 ? 1.910 13.527 -22.704 1.00 83.69 216 GLY A C 1
ATOM 1633 O O . GLY A 1 216 ? 1.043 12.969 -23.370 1.00 83.69 216 GLY A O 1
ATOM 1634 N N . PHE A 1 217 ? 1.621 14.331 -21.676 1.00 81.06 217 PHE A N 1
ATOM 1635 C CA . PHE A 1 217 ? 0.261 14.537 -21.150 1.00 81.06 217 PHE A CA 1
ATOM 1636 C C . PHE A 1 217 ? -0.201 16.004 -21.109 1.00 81.06 217 PHE A C 1
ATOM 1638 O O . PHE A 1 217 ? -1.277 16.291 -20.593 1.00 81.06 217 PHE A O 1
ATOM 1645 N N . GLY A 1 218 ? 0.572 16.948 -21.651 1.00 85.31 218 GLY A N 1
ATOM 1646 C CA . GLY A 1 218 ? 0.177 18.359 -21.705 1.00 85.31 218 GLY A CA 1
ATOM 1647 C C . GLY A 1 218 ? 1.315 19.281 -22.129 1.00 85.31 218 GLY A C 1
ATOM 1648 O O . GLY A 1 218 ? 2.350 18.815 -22.597 1.00 85.31 218 GLY A O 1
ATOM 1649 N N . GLU A 1 219 ? 1.134 20.591 -21.960 1.00 86.75 219 GLU A N 1
ATOM 1650 C CA . GLU A 1 219 ? 2.137 21.599 -22.351 1.00 86.75 219 GLU A CA 1
ATOM 1651 C C . GLU A 1 219 ? 2.792 22.326 -21.164 1.00 86.75 219 GLU A C 1
ATOM 1653 O O . GLU A 1 219 ? 3.883 22.875 -21.314 1.00 86.75 219 GLU A O 1
ATOM 1658 N N . GLU A 1 220 ? 2.177 22.287 -19.980 1.00 90.38 220 GLU A N 1
ATOM 1659 C CA . GLU A 1 220 ? 2.625 23.015 -18.785 1.00 90.38 220 GLU A CA 1
ATOM 1660 C C . GLU A 1 220 ? 3.284 22.099 -17.736 1.00 90.38 220 GLU A C 1
ATOM 1662 O O . GLU A 1 220 ? 3.307 20.875 -17.861 1.00 90.38 220 GLU A O 1
ATOM 1667 N N . MET A 1 221 ? 3.864 22.683 -16.685 1.00 92.75 221 MET A N 1
ATOM 1668 C CA . MET A 1 221 ? 4.314 21.902 -15.529 1.00 92.75 221 MET A CA 1
ATOM 1669 C C . MET A 1 221 ? 3.104 21.399 -14.738 1.00 92.75 221 MET A C 1
ATOM 1671 O O . MET A 1 221 ? 2.113 22.105 -14.578 1.00 92.75 221 MET A O 1
ATOM 1675 N N . THR A 1 222 ? 3.204 20.188 -14.209 1.00 94.56 222 THR A N 1
ATOM 1676 C CA . THR A 1 222 ? 2.172 19.542 -13.395 1.00 94.56 222 THR A CA 1
ATOM 1677 C C . THR A 1 222 ? 2.829 18.712 -12.291 1.00 94.56 222 THR A C 1
ATOM 1679 O O . THR A 1 222 ? 4.048 18.753 -12.108 1.00 94.56 222 THR A O 1
ATOM 1682 N N . ASN A 1 223 ? 2.030 17.960 -11.547 1.00 94.69 223 ASN A N 1
ATOM 1683 C CA . ASN A 1 223 ? 2.475 17.062 -10.491 1.00 94.69 223 ASN A CA 1
ATOM 1684 C C . ASN A 1 223 ? 2.276 15.589 -10.886 1.00 94.69 223 ASN A C 1
ATOM 1686 O O . ASN A 1 223 ? 1.505 15.258 -11.794 1.00 94.69 223 ASN A O 1
ATOM 1690 N N . PHE A 1 224 ? 2.963 14.691 -10.177 1.00 95.00 224 PHE A N 1
ATOM 1691 C CA . PHE A 1 224 ? 2.895 13.251 -10.433 1.00 95.00 224 PHE A CA 1
ATOM 1692 C C . PHE A 1 224 ? 1.479 12.682 -10.269 1.00 95.00 224 PHE A C 1
ATOM 1694 O O . PHE A 1 224 ? 1.093 11.757 -10.989 1.00 95.00 224 PHE A O 1
ATOM 1701 N N . VAL A 1 225 ? 0.684 13.252 -9.358 1.00 95.69 225 VAL A N 1
ATOM 1702 C CA . VAL A 1 225 ? -0.679 12.782 -9.106 1.00 95.69 225 VAL A CA 1
ATOM 1703 C C . VAL A 1 225 ? -1.565 13.029 -10.319 1.00 95.69 225 VAL A C 1
ATOM 1705 O O . VAL A 1 225 ? -2.131 12.087 -10.857 1.00 95.69 225 VAL A O 1
ATOM 1708 N N . SER A 1 226 ? -1.631 14.268 -10.796 1.00 93.69 226 SER A N 1
ATOM 1709 C CA . SER A 1 226 ? -2.455 14.651 -11.941 1.00 93.69 226 SER A CA 1
ATOM 1710 C C . SER A 1 226 ? -1.985 14.010 -13.248 1.00 93.69 226 SER A C 1
ATOM 1712 O O . SER A 1 226 ? -2.813 13.613 -14.061 1.00 93.69 226 SER A O 1
ATOM 1714 N N . ALA A 1 227 ? -0.671 13.889 -13.464 1.00 93.69 227 ALA A N 1
ATOM 1715 C CA . ALA A 1 227 ? -0.148 13.291 -14.691 1.00 93.69 227 ALA A CA 1
ATOM 1716 C C . ALA A 1 227 ? -0.346 11.766 -14.745 1.00 93.69 227 ALA A C 1
ATOM 1718 O O . ALA A 1 227 ? -0.654 11.221 -15.805 1.00 93.69 227 ALA A O 1
ATOM 1719 N N . PHE A 1 228 ? -0.168 11.072 -13.615 1.00 94.56 228 PHE A N 1
ATOM 1720 C CA . PHE A 1 228 ? -0.069 9.611 -13.597 1.00 94.56 228 PHE A CA 1
ATOM 1721 C C . PHE A 1 228 ? -0.989 8.955 -12.568 1.00 94.56 228 PHE A C 1
ATOM 1723 O O . PHE A 1 228 ? -1.814 8.129 -12.939 1.00 94.56 228 PHE A O 1
ATOM 1730 N N . LEU A 1 229 ? -0.858 9.277 -11.278 1.00 95.69 229 LEU A N 1
ATOM 1731 C CA . LEU A 1 229 ? -1.502 8.491 -10.211 1.00 95.69 229 LEU A CA 1
ATOM 1732 C C . LEU A 1 229 ? -3.039 8.553 -10.248 1.00 95.69 229 LEU A C 1
ATOM 1734 O O . LEU A 1 229 ? -3.705 7.549 -10.018 1.00 95.69 229 LEU A O 1
ATOM 1738 N N . ALA A 1 230 ? -3.585 9.729 -10.542 1.00 95.38 230 ALA A N 1
ATOM 1739 C CA . ALA A 1 230 ? -5.012 10.010 -10.641 1.00 95.38 230 ALA A CA 1
ATOM 1740 C C . ALA A 1 230 ? -5.506 10.027 -12.092 1.00 95.38 230 ALA A C 1
ATOM 1742 O O . ALA A 1 230 ? -6.549 10.597 -12.381 1.00 95.38 230 ALA A O 1
ATOM 1743 N N . SER A 1 231 ? -4.769 9.400 -13.012 1.00 93.44 231 SER A N 1
ATOM 1744 C CA . SER A 1 231 ? -5.198 9.236 -14.397 1.00 93.44 231 SER A CA 1
ATOM 1745 C C . SER A 1 231 ? -5.521 7.776 -14.711 1.00 93.44 231 SER A C 1
ATOM 1747 O O . SER A 1 231 ? -4.998 6.836 -14.101 1.00 93.44 231 SER A O 1
ATOM 1749 N N . CYS A 1 232 ? -6.398 7.574 -15.692 1.00 93.69 232 CYS A N 1
ATOM 1750 C CA . CYS A 1 232 ? -6.604 6.281 -16.324 1.00 93.69 232 CYS A CA 1
ATOM 1751 C C . CYS A 1 232 ? -6.951 6.467 -17.799 1.00 93.69 232 CYS A C 1
ATOM 1753 O O . CYS A 1 232 ? -7.721 7.354 -18.165 1.00 93.69 232 CYS A O 1
ATOM 1755 N N . ARG A 1 233 ? -6.382 5.623 -18.662 1.00 91.69 233 ARG A N 1
ATOM 1756 C CA . ARG A 1 233 ? -6.782 5.571 -20.075 1.00 91.69 233 ARG A CA 1
ATOM 1757 C C . ARG A 1 233 ? -8.158 4.909 -20.186 1.00 91.69 233 ARG A C 1
ATOM 1759 O O . ARG A 1 233 ? -8.523 4.117 -19.321 1.00 91.69 233 ARG A O 1
ATOM 1766 N N . SER A 1 234 ? -8.903 5.198 -21.253 1.00 87.06 234 SER A N 1
ATOM 1767 C CA . SER A 1 234 ? -10.299 4.754 -21.442 1.00 87.06 234 SER A CA 1
ATOM 1768 C C . SER A 1 234 ? -10.520 3.243 -21.304 1.00 87.06 234 SER A C 1
ATOM 1770 O O . SER A 1 234 ? -11.604 2.810 -20.933 1.00 87.06 234 SER A O 1
ATOM 1772 N N . ASP A 1 235 ? -9.502 2.443 -21.603 1.00 88.31 235 ASP A N 1
ATOM 1773 C CA . ASP A 1 235 ? -9.480 0.988 -21.473 1.00 88.31 235 ASP A CA 1
ATOM 1774 C C . ASP A 1 235 ? -8.340 0.511 -20.558 1.00 88.31 235 ASP A C 1
ATOM 1776 O O . ASP A 1 235 ? -7.902 -0.632 -20.648 1.00 88.31 235 ASP A O 1
ATOM 1780 N N . GLY A 1 236 ? -7.834 1.384 -19.682 1.00 88.19 236 GLY A N 1
ATOM 1781 C CA . GLY A 1 236 ? -6.712 1.098 -18.792 1.00 88.19 236 GLY A CA 1
ATOM 1782 C C . GLY A 1 236 ? -7.040 0.032 -17.751 1.00 88.19 236 GLY A C 1
ATOM 1783 O O . GLY A 1 236 ? -6.172 -0.754 -17.397 1.00 88.19 236 GLY A O 1
ATOM 1784 N N . THR A 1 237 ? -8.293 -0.060 -17.310 1.00 89.19 237 THR A N 1
ATOM 1785 C CA . THR A 1 237 ? -8.815 -1.224 -16.583 1.00 89.19 237 THR A CA 1
ATOM 1786 C C . THR A 1 237 ? -10.196 -1.576 -17.118 1.00 89.19 237 THR A C 1
ATOM 1788 O O . THR A 1 237 ? -10.934 -0.706 -17.580 1.00 89.19 237 THR A O 1
ATOM 1791 N N . THR A 1 238 ? -10.558 -2.858 -17.093 1.00 86.00 238 THR A N 1
ATOM 1792 C CA . THR A 1 238 ? -11.906 -3.297 -17.487 1.00 86.00 238 THR A CA 1
ATOM 1793 C C . THR A 1 238 ? -12.466 -4.281 -16.468 1.00 86.00 238 THR A C 1
ATOM 1795 O O . THR A 1 238 ? -11.696 -5.058 -15.896 1.00 86.00 238 THR A O 1
ATOM 1798 N N . PRO A 1 239 ? -13.797 -4.336 -16.263 1.00 82.00 239 PRO A N 1
ATOM 1799 C CA . PRO A 1 239 ? -14.400 -5.311 -15.354 1.00 82.00 239 PRO A CA 1
ATOM 1800 C C . PRO A 1 239 ? -14.053 -6.770 -15.687 1.00 82.00 239 PRO A C 1
ATOM 1802 O O . PRO A 1 239 ? -14.032 -7.614 -14.797 1.00 82.00 239 PRO A O 1
ATOM 1805 N N . SER A 1 240 ? -13.781 -7.073 -16.962 1.00 79.69 240 SER A N 1
ATOM 1806 C CA . SER A 1 240 ? -13.438 -8.420 -17.430 1.00 79.69 240 SER A CA 1
ATOM 1807 C C . SER A 1 240 ? -11.957 -8.779 -17.305 1.00 79.69 240 SER A C 1
ATOM 1809 O O . SER A 1 240 ? -11.650 -9.959 -17.170 1.00 79.69 240 SER A O 1
ATOM 1811 N N . GLN A 1 241 ? -11.038 -7.810 -17.399 1.00 80.06 241 GLN A N 1
ATOM 1812 C CA . GLN A 1 241 ? -9.592 -8.088 -17.462 1.00 80.06 241 GLN A CA 1
ATOM 1813 C C . GLN A 1 241 ? -8.821 -7.589 -16.237 1.00 80.06 241 GLN A C 1
ATOM 1815 O O . GLN A 1 241 ? -7.711 -8.053 -15.990 1.00 80.06 241 GLN A O 1
ATOM 1820 N N . GLY A 1 242 ? -9.381 -6.661 -15.458 1.00 85.12 242 GLY A N 1
ATOM 1821 C CA . GLY A 1 242 ? -8.639 -5.957 -14.417 1.00 85.12 242 GLY A CA 1
ATOM 1822 C C . GLY A 1 242 ? -7.599 -5.033 -15.045 1.00 85.12 242 GLY A C 1
ATOM 1823 O O . GLY A 1 242 ? -7.885 -3.863 -15.238 1.00 85.12 242 GLY A O 1
ATOM 1824 N N . VAL A 1 243 ? -6.434 -5.567 -15.418 1.00 92.25 243 VAL A N 1
ATOM 1825 C CA . VAL A 1 243 ? -5.305 -4.852 -16.046 1.00 92.25 243 VAL A CA 1
ATOM 1826 C C . VAL A 1 243 ? -5.299 -5.092 -17.561 1.00 92.25 243 VAL A C 1
ATOM 1828 O O . VAL A 1 243 ? -5.568 -6.202 -18.020 1.00 92.25 243 VAL A O 1
ATOM 1831 N N . THR A 1 244 ? -4.963 -4.071 -18.350 1.00 94.00 244 THR A N 1
ATOM 1832 C CA . THR A 1 244 ? -4.852 -4.141 -19.818 1.00 94.00 244 THR A CA 1
ATOM 1833 C C . THR A 1 244 ? -3.487 -3.635 -20.298 1.00 94.00 244 THR A C 1
ATOM 1835 O O . THR A 1 244 ? -2.661 -3.156 -19.520 1.00 94.00 244 THR A O 1
ATOM 1838 N N . SER A 1 245 ? -3.229 -3.691 -21.608 1.00 93.12 245 SER A N 1
ATOM 1839 C CA . SER A 1 245 ? -2.023 -3.091 -22.200 1.00 93.12 245 SER A CA 1
ATOM 1840 C C . SER A 1 245 ? -1.952 -1.568 -22.030 1.00 93.12 245 SER A C 1
ATOM 1842 O O . SER A 1 245 ? -0.875 -0.991 -22.158 1.00 93.12 245 SER A O 1
ATOM 1844 N N . ASN A 1 246 ? -3.081 -0.919 -21.731 1.00 92.00 246 ASN A N 1
ATOM 1845 C CA . ASN A 1 246 ? -3.182 0.528 -21.574 1.00 92.00 246 ASN A CA 1
ATOM 1846 C C . ASN A 1 246 ? -3.148 0.991 -20.110 1.00 92.00 246 ASN A C 1
ATOM 1848 O O . ASN A 1 246 ? -3.221 2.192 -19.866 1.00 92.00 246 ASN A O 1
ATOM 1852 N N . THR A 1 247 ? -2.982 0.081 -19.140 1.00 93.69 247 THR A N 1
ATOM 1853 C CA . THR A 1 247 ? -2.782 0.452 -17.726 1.00 93.69 247 THR A CA 1
ATOM 1854 C C . THR A 1 247 ? -1.441 1.153 -17.498 1.00 93.69 247 THR A C 1
ATOM 1856 O O . THR A 1 247 ? -1.329 2.026 -16.645 1.00 93.69 247 THR A O 1
ATOM 1859 N N . TRP A 1 248 ? -0.400 0.771 -18.245 1.00 90.06 248 TRP A N 1
ATOM 1860 C CA . TRP A 1 248 ? 0.948 1.310 -18.057 1.00 90.06 248 TRP A CA 1
ATOM 1861 C C . TRP A 1 248 ? 0.998 2.838 -18.215 1.00 90.06 248 TRP A C 1
ATOM 1863 O O . TRP A 1 248 ? 0.440 3.409 -19.155 1.00 90.06 248 TRP A O 1
ATOM 1873 N N . GLY A 1 249 ? 1.751 3.486 -17.320 1.00 88.56 249 GLY A N 1
ATOM 1874 C CA . GLY A 1 249 ? 1.912 4.939 -17.310 1.00 88.56 249 GLY A CA 1
ATOM 1875 C C . GLY A 1 249 ? 0.662 5.687 -16.841 1.00 88.56 249 GLY A C 1
ATOM 1876 O O . GLY A 1 249 ? 0.553 6.877 -17.110 1.00 88.56 249 GLY A O 1
ATOM 1877 N N . ALA A 1 250 ? -0.269 5.003 -16.177 1.00 92.38 250 ALA A N 1
ATOM 1878 C CA . ALA A 1 250 ? -1.441 5.571 -15.525 1.00 92.38 250 ALA A CA 1
ATOM 1879 C C . ALA A 1 250 ? -1.704 4.823 -14.206 1.00 92.38 250 ALA A C 1
ATOM 1881 O O . ALA A 1 250 ? -1.248 3.693 -14.022 1.00 92.38 250 ALA A O 1
ATOM 1882 N N . GLY A 1 251 ? -2.413 5.454 -13.274 1.00 94.00 251 GLY A N 1
ATOM 1883 C CA . GLY A 1 251 ? -2.716 4.871 -11.971 1.00 94.00 251 GLY A CA 1
ATOM 1884 C C . GLY A 1 251 ? -3.863 3.869 -12.028 1.00 94.00 251 GLY A C 1
ATOM 1885 O O . GLY A 1 251 ? -3.753 2.785 -11.464 1.00 94.00 251 GLY A O 1
ATOM 1886 N N . CYS A 1 252 ? -4.953 4.214 -12.726 1.00 94.25 252 CYS A N 1
ATOM 1887 C CA . CYS A 1 252 ? -6.141 3.368 -12.899 1.00 94.25 252 CYS A CA 1
ATOM 1888 C C . CYS A 1 252 ? -6.659 2.707 -11.606 1.00 94.25 252 CYS A C 1
ATOM 1890 O O . CYS A 1 252 ? -7.060 1.543 -11.596 1.00 94.25 252 CYS A O 1
ATOM 1892 N N . ALA A 1 253 ? -6.657 3.471 -10.515 1.00 92.69 253 ALA A N 1
ATOM 1893 C CA . ALA A 1 253 ? -7.070 3.021 -9.189 1.00 92.69 253 ALA A CA 1
ATOM 1894 C C . ALA A 1 253 ? -8.109 3.958 -8.544 1.00 92.69 253 ALA A C 1
ATOM 1896 O O . ALA A 1 253 ? -8.243 3.961 -7.325 1.00 92.69 253 ALA A O 1
ATOM 1897 N N . TYR A 1 254 ? -8.825 4.748 -9.359 1.00 91.88 254 TYR A N 1
ATOM 1898 C CA . TYR A 1 254 ? -9.865 5.697 -8.927 1.00 91.88 254 TYR A CA 1
ATOM 1899 C C . TYR A 1 254 ? -9.389 6.742 -7.901 1.00 91.88 254 TYR A C 1
ATOM 1901 O O . TYR A 1 254 ? -10.109 7.089 -6.969 1.00 91.88 254 TYR A O 1
ATOM 1909 N N . VAL A 1 255 ? -8.141 7.208 -8.032 1.00 94.69 255 VAL A N 1
ATOM 1910 C CA . VAL A 1 255 ? -7.518 8.137 -7.068 1.00 94.69 255 VAL A CA 1
ATOM 1911 C C . VAL A 1 255 ? -8.115 9.545 -7.144 1.00 94.69 255 VAL A C 1
ATOM 1913 O O . VAL A 1 255 ? -8.032 10.276 -6.168 1.00 94.69 255 VAL A O 1
ATOM 1916 N N . GLU A 1 256 ? -8.682 9.955 -8.282 1.00 92.38 256 GLU A N 1
ATOM 1917 C CA . GLU A 1 256 ? -9.369 11.251 -8.376 1.00 92.38 256 GLU A CA 1
ATOM 1918 C C . GLU A 1 256 ? -10.751 11.200 -7.720 1.00 92.38 256 GLU A C 1
ATOM 1920 O O . GLU A 1 256 ? -11.157 12.151 -7.055 1.00 92.38 256 GLU A O 1
ATOM 1925 N N . GLU A 1 257 ? -11.472 10.097 -7.920 1.00 92.81 257 GLU A N 1
ATOM 1926 C CA . GLU A 1 257 ? -12.820 9.903 -7.398 1.00 92.81 257 GLU A CA 1
ATOM 1927 C C . GLU A 1 257 ? -12.856 9.593 -5.896 1.00 92.81 257 GLU A C 1
ATOM 1929 O O . GLU A 1 257 ? -13.868 9.879 -5.253 1.00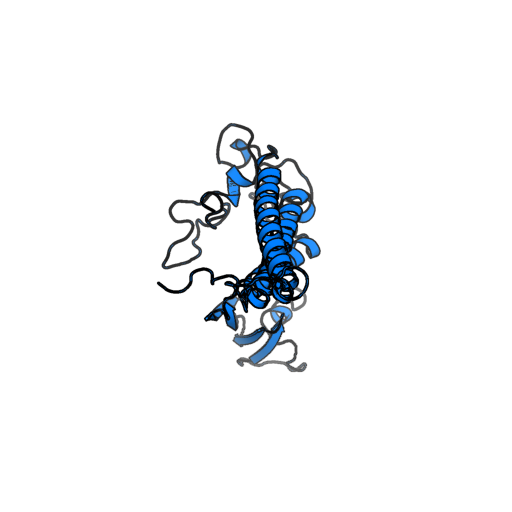 92.81 257 GLU A O 1
ATOM 1934 N N . THR A 1 258 ? -11.791 8.982 -5.366 1.00 91.50 258 THR A N 1
ATOM 1935 C CA . THR A 1 258 ? -11.631 8.629 -3.943 1.00 91.50 258 THR A CA 1
ATOM 1936 C C . THR A 1 258 ? -11.123 9.815 -3.132 1.00 91.50 258 THR A C 1
ATOM 1938 O O . THR A 1 258 ? -11.740 10.106 -2.083 1.00 91.50 258 THR A O 1
#

Secondary structure (DSSP, 8-state):
---SPPPTTS--EEEEEEEEEE---SS--TTHHHHHHS-TTS-S-------EEEEEEETTEEEEEEEETTEEEEEEEEEESHHHHHHHHHHHHHHHHHH-PPPBPSS-TTSB-TTGGGT----SSHHHHTHHHHHHHHHHHHHHHHHHHHHHHHHHT-----S-GGG--TTTS-THHHHHHHHHHHHHHHHHHHHHHHHHHHHHHT---EEHHHHTS-SSEE-HIIIIIT---TTSEETTTEE-TT-TTS--S-TTT-

InterPro domains:
  IPR040838 SabA, N-terminal extracellular adhesion domain [PF18304] (1-176)

Radius of gyration: 24.48 Å; chains: 1; bounding box: 60×57×67 Å

Sequence (258 aa):
NSSGFPELGGNGTKVYVSYHYECKQTADINGGVNQFCQAKNGSSGSNSNGSSMQTTTQDGVTITTTYNNNKADVKFDITNNAQQLLNQAANIMQVLNTQCPLVRSTNDENAAGNGKPWGLSTFGNACQIFQQEFSQVTSMIKNAQEIVAQSKIANNNQKAEIANPSNFNPFTDASFAQSMLKNARAQAEMFNLSEQVKQNLEVMKNNNNVNAKLSGFGEEMTNFVSAFLASCRSDGTTPSQGVTSNTWGAGCAYVEET

pLDDT: mean 88.84, std 11.81, range [36.66, 98.75]

Foldseek 3Di:
DPPDQDDLPDQADKDKDKDKDFDDDPDDDPCVLCVPQPDPPPPDDDDDQDKDWDWDADPNWIWIWIHHPRMIMIITIDGRHLLRVLVVLLVVLVCCLVVQAFDAPPVDRVHGNALLLQQFPFGDGPCRNCVLVSVLSNLLSVLSNLLSVLVVLLVVLVDQDQPCPPDDDCVPRCPNVVSVVSNVVSVVSSVVSVVSNVVSVVSQFPPQRHQCVSNVHDHHTGGCCVQAQQDFDPVCADPVRGGDPRVPRHNPPNPVVD

Organism: Helicobacter pylori (NCBI:txid210)